Protein AF-Q0E6D3-F1 (afdb_monomer)

pLDDT: mean 74.84, std 26.87, range [23.45, 98.56]

InterPro domains:
  IPR023346 Lysozyme-like domain superfamily [SSF53955] (40-155)

Organism: Pseudomonas aeruginosa (NCBI:txid287)

Sequence (234 aa):
MPFAKLLARNALPVVALVAATGFGAADATAARLFPDLSEQMEERVVCSVSAAAKYEIPANILLAIREKEGGKPGQWVKNTNGTYDVGELQFNTAYLGDLAKYGITAQDVAAAGCYPYDLAAWRLRGHIRNDRGDLWTRAANYHSRTPSKNAIYRADLMVKADKWAKWLDARFVTVNYGPSSPAQPAGKGTTLAAADTSAAAPAEAQPMKQGRITRTSLRSSGYVPRQLIINNTP

Secondary structure (DSSP, 8-state):
--TTTTTS------------------------S-TTS-HHHHHHHHHHHHHHHHTT--HHHHHHHHHHH---TT-EEE-TTS-EEETTTTEEHHHHHHHGGGT--HHHHHSSSSHHHHHHHHHHHHHHHHS-S-HHHHHHTTT-SSHHHHHHHHHHHHHHHHHHHHHHHTTS-EEE--SS----------------------------------GGGG-TTS---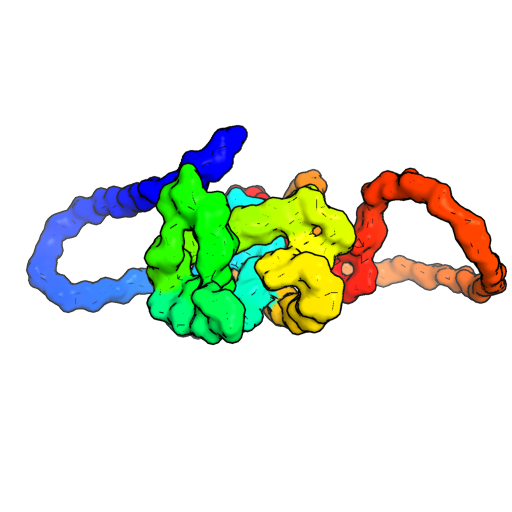EEE-BTTB-

Foldseek 3Di:
DPPLVVLPPPPPPPDDPDDDDDDDPDDPPPPQPDPPDDPVVSLLQVLLQVLCQVLVHFSLLLSLLLVVLQFAQQDWDADPVRWTQAHSNGDTQVVQVVCVVSVRHSNQRSHDHNSVSNVLSVQLSCQCPPPDDFSLLSSLCSPNVPVVSSVVSSVSSLVSSVVSVVVCVVPAFKAFRDDDDQGDTPDPDDDDDDDDDDDDDDDDDDDDDDDDDDPVSHPPPVDTGIHGQDPSRD

Mean predicted aligned error: 13.85 Å

Radius of gyration: 21.37 Å; Cα contacts (8 Å, |Δi|>4): 258; chains: 1; bounding box: 48×66×59 Å

Structure (mmCIF, N/CA/C/O backbone):
data_AF-Q0E6D3-F1
#
_entry.id   AF-Q0E6D3-F1
#
loop_
_atom_site.group_PDB
_atom_site.id
_atom_site.type_symbol
_atom_site.label_atom_id
_atom_site.label_alt_id
_atom_site.label_comp_id
_atom_site.label_asym_id
_atom_site.label_entity_id
_atom_site.label_seq_id
_atom_site.pdbx_PDB_ins_code
_atom_site.Cartn_x
_atom_site.Cartn_y
_atom_site.Cartn_z
_atom_site.occupancy
_atom_site.B_iso_or_equiv
_atom_site.auth_seq_id
_atom_site.auth_comp_id
_atom_site.auth_asym_id
_atom_site.auth_atom_id
_atom_site.pdbx_PDB_model_num
ATOM 1 N N . MET A 1 1 ? -17.626 -10.391 -11.823 1.00 38.94 1 MET A N 1
ATOM 2 C CA . MET A 1 1 ? -17.785 -11.054 -10.506 1.00 38.94 1 MET A CA 1
ATOM 3 C C . MET A 1 1 ? -18.148 -9.981 -9.483 1.00 38.94 1 MET A C 1
ATOM 5 O O . MET A 1 1 ? -17.487 -8.947 -9.516 1.00 38.94 1 MET A O 1
ATOM 9 N N . PRO A 1 2 ? -19.193 -10.125 -8.647 1.00 46.66 2 PRO A N 1
ATOM 10 C CA . PRO A 1 2 ? -19.560 -9.057 -7.722 1.00 46.66 2 PRO A CA 1
ATOM 11 C C . PRO A 1 2 ? -18.494 -8.927 -6.620 1.00 46.66 2 PRO A C 1
ATOM 13 O O . PRO A 1 2 ? -18.176 -9.892 -5.926 1.00 46.66 2 PRO A O 1
ATOM 16 N N . PHE A 1 3 ? -17.946 -7.713 -6.509 1.00 51.16 3 PHE A N 1
ATOM 17 C CA . PHE A 1 3 ? -16.775 -7.277 -5.730 1.00 51.16 3 PHE A CA 1
ATOM 18 C C . PHE A 1 3 ? -16.737 -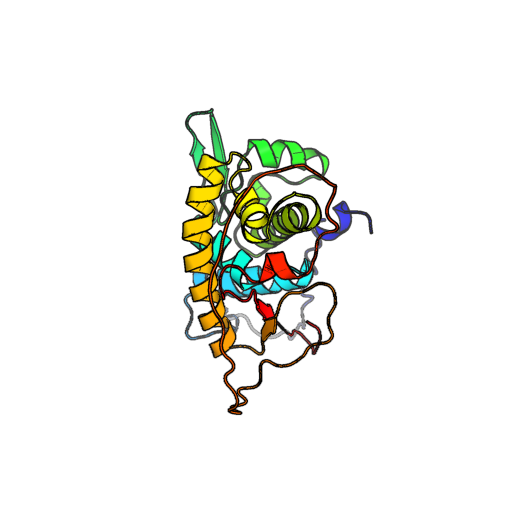7.720 -4.252 1.00 51.16 3 PHE A C 1
ATOM 20 O O . PHE A 1 3 ? -15.657 -7.847 -3.687 1.00 51.16 3 PHE A O 1
ATOM 27 N N . ALA A 1 4 ? -17.887 -7.974 -3.626 1.00 42.38 4 ALA A N 1
ATOM 28 C CA . ALA A 1 4 ? -17.974 -8.296 -2.201 1.00 42.38 4 ALA A CA 1
ATOM 29 C C . ALA A 1 4 ? -17.630 -9.760 -1.866 1.00 42.38 4 ALA A C 1
ATOM 31 O O . ALA A 1 4 ? -17.162 -10.035 -0.768 1.00 42.38 4 ALA A O 1
ATOM 32 N N . LYS A 1 5 ? -17.794 -10.713 -2.800 1.00 43.34 5 LYS A N 1
ATOM 33 C CA . LYS A 1 5 ? -17.518 -12.139 -2.518 1.00 43.34 5 LYS A CA 1
ATOM 34 C C . LYS A 1 5 ? -16.024 -12.490 -2.461 1.00 43.34 5 LYS A C 1
ATOM 36 O O . LYS A 1 5 ? -15.693 -13.539 -1.930 1.00 43.34 5 LYS A O 1
ATOM 41 N N . LEU A 1 6 ? -15.135 -11.634 -2.980 1.00 48.00 6 LEU A N 1
ATOM 42 C CA . LEU A 1 6 ? -13.681 -11.879 -2.984 1.00 48.00 6 LEU A CA 1
ATOM 43 C C . LEU A 1 6 ? -12.965 -11.393 -1.707 1.00 48.00 6 LEU A C 1
ATOM 45 O O . LEU A 1 6 ? -11.859 -11.852 -1.412 1.00 48.00 6 LEU A O 1
ATOM 49 N N . LEU A 1 7 ? -13.603 -10.463 -0.985 1.00 54.56 7 LEU A N 1
ATOM 50 C CA . LEU A 1 7 ? -13.219 -9.990 0.351 1.00 54.56 7 LEU A CA 1
ATOM 51 C C . LEU A 1 7 ? -14.087 -10.617 1.451 1.00 54.56 7 LEU A C 1
ATOM 53 O O . LEU A 1 7 ? -13.749 -10.503 2.627 1.00 54.56 7 LEU A O 1
ATOM 57 N N . ALA A 1 8 ? -15.201 -11.268 1.083 1.00 42.47 8 ALA A N 1
ATOM 58 C CA . ALA A 1 8 ? -16.015 -12.024 2.020 1.00 42.47 8 ALA A CA 1
ATOM 59 C C . ALA A 1 8 ? -15.119 -13.030 2.737 1.00 42.47 8 ALA A C 1
ATOM 61 O O . ALA A 1 8 ? -14.358 -13.752 2.092 1.00 42.47 8 ALA A O 1
ATOM 62 N N . ARG A 1 9 ? -15.230 -13.013 4.066 1.00 57.31 9 ARG A N 1
ATOM 63 C CA . ARG A 1 9 ? -14.544 -13.834 5.065 1.00 57.31 9 ARG A CA 1
ATOM 64 C C . ARG A 1 9 ? -14.708 -15.336 4.797 1.00 57.31 9 ARG A C 1
ATOM 66 O O . ARG A 1 9 ? -15.314 -16.052 5.581 1.00 57.31 9 ARG A O 1
ATOM 73 N N . ASN A 1 10 ? -14.159 -15.834 3.701 1.00 40.38 10 ASN A N 1
ATOM 74 C CA . ASN A 1 10 ? -13.899 -17.243 3.519 1.00 40.38 10 ASN A CA 1
ATOM 75 C C . ASN A 1 10 ? -12.494 -17.456 4.059 1.00 40.38 10 ASN A C 1
ATOM 77 O O . ASN A 1 10 ? -11.514 -17.486 3.317 1.00 40.38 10 ASN A O 1
ATOM 81 N N . ALA A 1 11 ? -12.417 -17.610 5.381 1.00 41.66 11 ALA A N 1
ATOM 82 C CA . ALA A 1 11 ? -11.494 -18.588 5.914 1.00 41.66 11 ALA A CA 1
ATOM 83 C C . ALA A 1 11 ? -11.835 -19.889 5.182 1.00 41.66 11 ALA A C 1
ATOM 85 O O . ALA A 1 11 ? -12.829 -20.543 5.491 1.00 41.66 11 ALA A O 1
ATOM 86 N N . LEU A 1 12 ? -11.081 -20.213 4.131 1.00 29.94 12 LEU A N 1
ATOM 87 C CA . LEU A 1 12 ? -10.973 -21.606 3.745 1.00 29.94 12 LEU A CA 1
ATOM 88 C C . LEU A 1 12 ? -10.516 -22.306 5.023 1.00 29.94 12 LEU A C 1
ATOM 90 O O . LEU A 1 12 ? -9.464 -21.936 5.556 1.00 29.94 12 LEU A O 1
ATOM 94 N N . PRO A 1 13 ? -11.302 -23.247 5.567 1.00 33.59 13 PRO A N 1
ATOM 95 C CA . PRO A 1 13 ? -10.757 -24.101 6.586 1.00 33.59 13 PRO A CA 1
ATOM 96 C C . PRO A 1 13 ? -9.623 -24.828 5.875 1.00 33.59 13 PRO A C 1
ATOM 98 O O . PRO A 1 13 ? -9.839 -25.524 4.881 1.00 33.59 13 PRO A O 1
ATOM 101 N N . VAL A 1 14 ? -8.398 -24.632 6.347 1.00 36.53 14 VAL A N 1
ATOM 102 C CA . VAL A 1 14 ? -7.368 -25.642 6.154 1.00 36.53 14 VAL A CA 1
ATOM 103 C C . VAL A 1 14 ? -7.904 -26.854 6.917 1.00 36.53 14 VAL A C 1
ATOM 105 O O . VAL A 1 14 ? -7.689 -26.993 8.118 1.00 36.53 14 VAL A O 1
ATOM 108 N N . VAL A 1 15 ? -8.748 -27.658 6.262 1.00 35.53 15 VAL A N 1
ATOM 109 C CA . VAL A 1 15 ? -9.252 -28.911 6.819 1.00 35.53 15 VAL A CA 1
ATOM 110 C C . VAL A 1 15 ? -8.063 -29.851 6.858 1.00 35.53 15 VAL A C 1
ATOM 112 O O . VAL A 1 15 ? -7.668 -30.434 5.854 1.00 35.53 15 VAL A O 1
ATOM 115 N N . ALA A 1 16 ? -7.455 -29.883 8.038 1.00 35.91 16 ALA A N 1
ATOM 116 C CA . ALA A 1 16 ? -7.163 -31.083 8.799 1.00 35.91 16 ALA A CA 1
ATOM 117 C C . ALA A 1 16 ? -6.991 -32.361 7.963 1.00 35.91 16 ALA A C 1
ATOM 119 O O . ALA A 1 16 ? -7.960 -33.060 7.665 1.00 35.91 16 ALA A O 1
ATOM 120 N N . LEU A 1 17 ? -5.735 -32.738 7.723 1.00 31.62 17 LEU A N 1
ATOM 121 C CA . LEU A 1 17 ? -5.398 -34.154 7.724 1.00 31.62 17 LEU A CA 1
ATOM 122 C C . LEU A 1 17 ? -5.205 -34.554 9.192 1.00 31.62 17 LEU A C 1
ATOM 124 O O . LEU A 1 17 ? -4.188 -34.247 9.809 1.00 31.62 17 LEU A O 1
ATOM 128 N N . VAL A 1 18 ? -6.232 -35.172 9.774 1.00 35.34 18 VAL A N 1
ATOM 129 C CA . VAL A 1 18 ? -6.144 -35.798 11.094 1.00 35.34 18 VAL A CA 1
ATOM 130 C C . VAL A 1 18 ? -5.304 -37.064 10.953 1.00 35.34 18 VAL A C 1
ATOM 132 O O . VAL A 1 18 ? -5.747 -38.037 10.349 1.00 35.34 18 VAL A O 1
ATOM 135 N N . ALA A 1 19 ? -4.123 -37.068 11.561 1.00 34.25 19 ALA A N 1
ATOM 136 C CA . ALA A 1 19 ? -3.532 -38.283 12.100 1.00 34.25 19 ALA A CA 1
ATOM 137 C C . ALA A 1 19 ? -3.548 -38.139 13.624 1.00 34.25 19 ALA A C 1
ATOM 139 O O . ALA A 1 19 ? -2.810 -37.349 14.208 1.00 34.25 19 ALA A O 1
ATOM 140 N N . ALA A 1 20 ? -4.477 -38.851 14.253 1.00 42.97 20 ALA A N 1
ATOM 141 C CA . ALA A 1 20 ? -4.565 -38.959 15.695 1.00 42.97 20 ALA A CA 1
ATOM 142 C C . ALA A 1 20 ? -3.408 -39.822 16.211 1.00 42.97 20 ALA A C 1
ATOM 144 O O . ALA A 1 20 ? -3.352 -40.991 15.858 1.00 42.97 20 ALA A O 1
ATOM 145 N N . THR A 1 21 ? -2.553 -39.259 17.069 1.00 38.97 21 THR A N 1
ATOM 146 C CA . THR A 1 21 ? -1.980 -39.914 18.261 1.00 38.97 21 THR A CA 1
ATOM 147 C C . THR A 1 21 ? -1.208 -38.889 19.094 1.00 38.97 21 THR A C 1
ATOM 149 O O . THR A 1 21 ? -0.287 -38.262 18.584 1.00 38.97 21 THR A O 1
ATOM 152 N N . GLY A 1 22 ? -1.520 -38.808 20.391 1.00 36.41 22 GLY A N 1
ATOM 153 C CA . GLY A 1 22 ? -0.551 -38.418 21.421 1.00 36.41 22 GLY A CA 1
ATOM 154 C C . GLY A 1 22 ? -0.669 -36.997 21.969 1.00 36.41 22 GLY A C 1
ATOM 155 O O . GLY A 1 22 ? -0.337 -36.023 21.305 1.00 36.41 22 GLY A O 1
ATOM 156 N N . PHE A 1 23 ? -1.070 -36.900 23.238 1.00 45.47 23 PHE A N 1
ATOM 157 C CA . PHE A 1 23 ? -0.816 -35.741 24.090 1.00 45.47 23 PHE A CA 1
ATOM 158 C C . PHE A 1 23 ? 0.689 -35.444 24.127 1.00 45.47 23 PHE A C 1
ATOM 160 O O . PHE A 1 23 ? 1.478 -36.244 24.624 1.00 45.47 23 PHE A O 1
ATOM 167 N N . GLY A 1 24 ? 1.065 -34.272 23.640 1.00 34.97 24 GLY A N 1
ATOM 168 C CA . GLY A 1 24 ? 2.383 -33.687 23.808 1.00 34.97 24 GLY A CA 1
ATOM 169 C C . GLY A 1 24 ? 2.308 -32.253 23.321 1.00 34.97 24 GLY A C 1
ATOM 170 O O . GLY A 1 24 ? 1.886 -32.015 22.193 1.00 34.97 24 GLY A O 1
ATOM 171 N N . ALA A 1 25 ? 2.658 -31.296 24.178 1.00 44.22 25 ALA A N 1
ATOM 172 C CA . ALA A 1 25 ? 2.871 -29.914 23.777 1.00 44.22 25 ALA A CA 1
ATOM 173 C C . ALA A 1 25 ? 4.085 -29.873 22.834 1.00 44.22 25 ALA A C 1
ATOM 175 O O . ALA A 1 25 ? 5.211 -29.635 23.258 1.00 44.22 25 ALA A O 1
ATOM 176 N N . ALA A 1 26 ? 3.862 -30.209 21.566 1.00 40.91 26 ALA A N 1
ATOM 177 C CA . ALA A 1 26 ? 4.820 -30.001 20.504 1.00 40.91 26 ALA A CA 1
ATOM 178 C C . ALA A 1 26 ? 4.652 -28.555 20.049 1.00 40.91 26 ALA A C 1
ATOM 180 O O . ALA A 1 26 ? 3.617 -28.175 19.502 1.00 40.91 26 ALA A O 1
ATOM 181 N N . ASP A 1 27 ? 5.672 -27.765 20.357 1.00 44.53 27 ASP A N 1
ATOM 182 C CA . ASP A 1 27 ? 5.950 -26.464 19.775 1.00 44.53 27 ASP A CA 1
ATOM 183 C C . ASP A 1 27 ? 5.642 -26.513 18.272 1.00 44.53 27 ASP A C 1
ATOM 185 O O . ASP A 1 27 ? 6.322 -27.196 17.498 1.00 44.53 27 ASP A O 1
ATOM 189 N N . ALA A 1 28 ? 4.540 -25.875 17.874 1.00 43.56 28 ALA A N 1
ATOM 190 C CA . ALA A 1 28 ? 4.111 -25.800 16.490 1.00 43.56 28 ALA A CA 1
ATOM 191 C C . ALA A 1 28 ? 5.038 -24.825 15.764 1.00 43.56 28 ALA A C 1
ATOM 193 O O . ALA A 1 28 ? 4.664 -23.706 15.416 1.00 43.56 28 ALA A O 1
ATOM 194 N N . THR A 1 29 ? 6.266 -25.266 15.511 1.00 49.22 29 THR A N 1
ATOM 195 C CA . THR A 1 29 ? 7.089 -24.710 14.447 1.00 49.22 29 THR A CA 1
ATOM 196 C C . THR A 1 29 ? 6.412 -25.094 13.138 1.00 49.22 29 THR A C 1
ATOM 198 O O . THR A 1 29 ? 6.745 -26.084 12.491 1.00 49.22 29 THR A O 1
ATOM 201 N N . ALA A 1 30 ? 5.386 -24.324 12.761 1.00 56.88 30 ALA A N 1
ATOM 202 C CA . ALA A 1 30 ? 4.925 -24.290 11.386 1.00 56.88 30 ALA A CA 1
ATOM 203 C C . ALA A 1 30 ? 6.181 -24.124 10.526 1.00 56.88 30 ALA A C 1
ATOM 205 O O . ALA A 1 30 ? 6.957 -23.193 10.751 1.00 56.88 30 ALA A O 1
ATOM 206 N N . ALA A 1 31 ? 6.436 -25.081 9.632 1.00 59.53 31 ALA A N 1
ATOM 207 C CA . ALA A 1 31 ? 7.599 -25.036 8.764 1.00 59.53 31 ALA A CA 1
ATOM 208 C C . ALA A 1 31 ? 7.587 -23.688 8.028 1.00 59.53 31 ALA A C 1
ATOM 210 O O . ALA A 1 31 ? 6.721 -23.447 7.186 1.00 59.53 31 ALA A O 1
ATOM 211 N N . ARG A 1 32 ? 8.502 -22.793 8.416 1.00 69.62 32 ARG A N 1
ATOM 212 C CA . ARG A 1 32 ? 8.623 -21.461 7.824 1.00 69.62 32 ARG A CA 1
ATOM 213 C C . ARG A 1 32 ? 9.027 -21.620 6.370 1.00 69.62 32 ARG A C 1
ATOM 215 O O . ARG A 1 32 ? 9.948 -22.375 6.058 1.00 69.62 32 ARG A O 1
ATOM 222 N N . LEU A 1 33 ? 8.351 -20.898 5.485 1.00 73.06 33 LEU A N 1
ATOM 223 C CA . LEU A 1 33 ? 8.618 -20.933 4.051 1.00 73.06 33 LEU A CA 1
ATOM 224 C C . LEU A 1 33 ? 10.003 -20.350 3.736 1.00 73.06 33 LEU A C 1
ATOM 226 O O . LEU A 1 33 ? 10.646 -20.759 2.771 1.00 73.06 33 LEU A O 1
ATOM 230 N N . PHE A 1 34 ? 10.469 -19.424 4.580 1.00 76.44 34 PHE A N 1
ATOM 231 C CA . PHE A 1 34 ? 11.774 -18.781 4.472 1.00 76.44 34 PHE A CA 1
ATOM 232 C C . PHE A 1 34 ? 12.473 -18.774 5.841 1.00 76.44 34 PHE A C 1
ATOM 234 O O . PHE A 1 34 ? 12.302 -17.830 6.615 1.00 76.44 34 PHE A O 1
ATOM 241 N N . PRO A 1 35 ? 13.252 -19.819 6.181 1.00 75.19 35 PRO A N 1
ATOM 242 C CA . PRO A 1 35 ? 13.863 -19.955 7.506 1.00 75.19 35 PRO A CA 1
ATOM 243 C C . PRO A 1 35 ? 14.913 -18.872 7.818 1.00 75.19 35 PRO A C 1
ATOM 245 O O . PRO A 1 35 ? 15.286 -18.702 8.976 1.00 75.19 35 PRO A O 1
ATOM 248 N N . ASP A 1 36 ? 15.380 -18.131 6.810 1.00 81.88 36 ASP A N 1
ATOM 249 C CA . ASP A 1 36 ? 16.292 -16.991 6.937 1.00 81.88 36 ASP A CA 1
ATOM 250 C C . ASP A 1 36 ? 15.585 -15.661 7.265 1.00 81.88 36 ASP A C 1
ATOM 252 O O . ASP A 1 36 ? 16.255 -14.672 7.572 1.00 81.88 36 ASP A O 1
ATOM 256 N N . LEU A 1 37 ? 14.249 -15.609 7.206 1.00 84.62 37 LEU A N 1
ATOM 257 C CA . LEU A 1 37 ? 13.472 -14.398 7.474 1.00 84.62 37 LEU A CA 1
ATOM 258 C C . LEU A 1 37 ? 12.936 -14.363 8.910 1.00 84.62 37 LEU A C 1
ATOM 260 O O . LEU A 1 37 ? 12.576 -15.377 9.507 1.00 84.62 37 LEU A O 1
ATOM 264 N N . SER A 1 38 ? 12.838 -13.151 9.466 1.00 88.19 38 SER A N 1
ATOM 265 C CA . SER A 1 38 ? 12.048 -12.943 10.681 1.00 88.19 38 SER A CA 1
ATOM 266 C C . SER A 1 38 ? 10.565 -13.178 10.388 1.00 88.19 38 SER A C 1
ATOM 268 O O . SER A 1 38 ? 10.109 -12.936 9.274 1.00 88.19 38 SER A O 1
ATOM 270 N N . GLU A 1 39 ? 9.793 -13.578 11.398 1.00 85.25 39 GLU A N 1
ATOM 271 C CA . GLU A 1 39 ? 8.357 -13.875 11.259 1.00 85.25 39 GLU A CA 1
ATOM 272 C C . GLU A 1 39 ? 7.573 -12.711 10.631 1.00 85.25 39 GLU A C 1
ATOM 274 O O . GLU A 1 39 ? 6.812 -12.891 9.685 1.00 85.25 39 GLU A O 1
ATOM 279 N N . GLN A 1 40 ? 7.854 -11.480 11.066 1.00 85.88 40 GLN A N 1
ATOM 280 C CA . GLN A 1 40 ? 7.232 -10.287 10.490 1.00 85.88 40 GLN A CA 1
ATOM 281 C C . GLN A 1 40 ? 7.618 -10.061 9.016 1.00 85.88 40 GLN A C 1
ATOM 283 O O . GLN A 1 40 ? 6.830 -9.532 8.229 1.00 85.88 40 GLN A O 1
ATOM 288 N N . MET A 1 41 ? 8.848 -10.409 8.633 1.00 90.31 41 MET A N 1
ATOM 289 C CA . MET A 1 41 ? 9.294 -10.305 7.244 1.00 90.31 41 MET A CA 1
ATOM 290 C C . MET A 1 41 ? 8.692 -11.408 6.378 1.00 90.31 41 MET A C 1
ATOM 292 O O . MET A 1 41 ? 8.338 -11.137 5.232 1.00 90.31 41 MET A O 1
ATOM 296 N N . GLU A 1 42 ? 8.537 -12.612 6.922 1.00 91.44 42 GLU A N 1
ATOM 297 C CA . GLU A 1 42 ? 7.853 -13.719 6.263 1.00 91.44 42 GLU A CA 1
ATOM 298 C C . GLU A 1 42 ? 6.382 -13.377 5.998 1.00 91.44 42 GLU A C 1
ATOM 300 O O . GLU A 1 42 ? 5.963 -13.433 4.842 1.00 91.44 42 GLU A O 1
ATOM 305 N N . GLU A 1 43 ? 5.632 -12.909 7.004 1.00 91.12 43 GLU A N 1
ATOM 306 C CA . GLU A 1 43 ? 4.234 -12.477 6.832 1.00 91.12 43 GLU A CA 1
ATOM 307 C C . GLU A 1 43 ? 4.123 -11.377 5.768 1.00 91.12 43 GLU A C 1
ATOM 309 O O . GLU A 1 43 ? 3.332 -11.489 4.827 1.00 91.12 43 GLU A O 1
ATOM 314 N N . ARG A 1 44 ? 4.988 -10.352 5.841 1.00 94.56 44 ARG A N 1
ATOM 315 C CA . ARG A 1 44 ? 5.055 -9.285 4.832 1.00 94.56 44 ARG A CA 1
ATOM 316 C C . ARG A 1 44 ? 5.215 -9.850 3.428 1.00 94.56 44 ARG A C 1
ATOM 318 O O . ARG A 1 44 ? 4.512 -9.401 2.521 1.00 94.56 44 ARG A O 1
ATOM 325 N N . VAL A 1 45 ? 6.163 -10.763 3.232 1.00 94.62 45 VAL A N 1
ATOM 326 C CA . VAL A 1 45 ? 6.455 -11.335 1.915 1.00 94.62 45 VAL A CA 1
ATOM 327 C C . VAL A 1 45 ? 5.288 -12.190 1.447 1.00 94.62 45 VAL A C 1
ATOM 329 O O . VAL A 1 45 ? 4.739 -11.912 0.383 1.00 94.62 45 VAL A O 1
ATOM 332 N N . VAL A 1 46 ? 4.869 -13.171 2.244 1.00 93.75 46 VAL A N 1
ATOM 333 C CA . VAL A 1 46 ? 3.822 -14.133 1.880 1.00 93.75 46 VAL A CA 1
ATOM 334 C C . VAL A 1 46 ? 2.505 -13.421 1.586 1.00 93.75 46 VAL A C 1
ATOM 336 O O . VAL A 1 46 ? 1.917 -13.637 0.522 1.00 93.75 46 VAL A O 1
ATOM 339 N N . CYS A 1 47 ? 2.064 -12.525 2.470 1.00 96.12 47 CYS A N 1
ATOM 340 C CA . CYS A 1 47 ? 0.796 -11.828 2.299 1.00 96.12 47 CYS A CA 1
ATOM 341 C C . CYS A 1 47 ? 0.843 -10.813 1.151 1.00 96.12 47 CYS A C 1
ATOM 343 O O . CYS A 1 47 ? -0.107 -10.743 0.371 1.00 96.12 47 CYS A O 1
ATOM 345 N N . SER A 1 48 ? 1.947 -10.073 0.975 1.00 96.69 48 SER A N 1
ATOM 346 C CA . SER A 1 48 ? 2.063 -9.135 -0.154 1.00 96.69 48 SER A CA 1
ATOM 347 C C . SER A 1 48 ? 2.118 -9.863 -1.493 1.00 96.69 48 SER A C 1
ATOM 349 O O . SER A 1 48 ? 1.454 -9.454 -2.438 1.00 96.69 48 SER A O 1
ATOM 351 N N . VAL A 1 49 ? 2.891 -10.943 -1.597 1.00 94.44 49 VAL A N 1
ATOM 352 C CA . VAL A 1 49 ? 3.018 -11.718 -2.839 1.00 94.44 49 VAL A CA 1
ATOM 353 C C . VAL A 1 49 ? 1.688 -12.364 -3.215 1.00 94.44 49 VAL A C 1
ATOM 355 O O . VAL A 1 49 ? 1.239 -12.219 -4.353 1.00 94.44 49 VAL A O 1
ATOM 358 N N . SER A 1 50 ? 1.030 -13.012 -2.253 1.00 92.94 50 SER A N 1
ATOM 359 C CA . SER A 1 50 ? -0.251 -13.688 -2.483 1.00 92.94 50 SER A CA 1
ATOM 360 C C . SER A 1 50 ? -1.340 -12.698 -2.896 1.00 92.94 50 SER A C 1
ATOM 362 O O . SER A 1 50 ? -2.041 -12.922 -3.884 1.00 92.94 50 SER A O 1
ATOM 364 N N . ALA A 1 51 ? -1.442 -11.561 -2.200 1.00 94.75 51 ALA A N 1
ATOM 365 C CA . ALA A 1 51 ? -2.396 -10.513 -2.542 1.00 94.75 51 ALA A CA 1
ATOM 366 C C . ALA A 1 51 ? -2.067 -9.870 -3.901 1.00 94.75 51 ALA A C 1
ATOM 368 O O . ALA A 1 51 ? -2.961 -9.621 -4.711 1.00 94.75 51 ALA A O 1
ATOM 369 N N . ALA A 1 52 ? -0.787 -9.639 -4.201 1.00 94.69 52 ALA A N 1
ATOM 370 C CA . ALA A 1 52 ? -0.380 -9.061 -5.475 1.00 94.69 52 ALA A CA 1
ATOM 371 C C . ALA A 1 52 ? -0.753 -9.946 -6.670 1.00 94.69 52 ALA A C 1
ATOM 373 O O . ALA A 1 52 ? -1.253 -9.426 -7.668 1.00 94.69 52 ALA A O 1
ATOM 374 N N . ALA A 1 53 ? -0.588 -11.265 -6.541 1.00 90.25 53 ALA A N 1
ATOM 375 C CA . ALA A 1 53 ? -1.043 -12.229 -7.537 1.00 90.25 53 ALA A CA 1
ATOM 376 C C . ALA A 1 53 ? -2.578 -12.249 -7.641 1.00 90.25 53 ALA A C 1
ATOM 378 O O . ALA A 1 53 ? -3.125 -12.047 -8.724 1.00 90.25 53 ALA A O 1
ATOM 379 N N . LYS A 1 54 ? -3.288 -12.382 -6.508 1.00 89.69 54 LYS A N 1
ATOM 380 C CA . LYS A 1 54 ? -4.765 -12.406 -6.446 1.00 89.69 54 LYS A CA 1
ATOM 381 C C . LYS A 1 54 ? -5.408 -11.192 -7.120 1.00 89.69 54 LYS A C 1
ATOM 383 O O . LYS A 1 54 ? -6.442 -11.320 -7.774 1.00 89.69 54 LYS A O 1
ATOM 388 N N . TYR A 1 55 ? -4.811 -10.015 -6.951 1.00 90.56 55 TYR A N 1
ATOM 389 C CA . TYR A 1 55 ? -5.326 -8.760 -7.493 1.00 90.56 55 TYR A CA 1
ATOM 390 C C . TYR A 1 55 ? -4.567 -8.268 -8.727 1.00 90.56 55 TYR A C 1
ATOM 392 O O . TYR A 1 55 ? -4.837 -7.147 -9.155 1.00 90.56 55 TYR A O 1
ATOM 400 N N . GLU A 1 56 ? -3.680 -9.072 -9.319 1.00 90.88 56 GLU A N 1
ATOM 401 C CA . GLU A 1 56 ? -2.867 -8.773 -10.511 1.00 90.88 56 GLU A CA 1
ATOM 402 C C . GLU A 1 56 ? -2.272 -7.345 -10.485 1.00 90.88 56 GLU A C 1
ATOM 404 O O . GLU A 1 56 ? -2.562 -6.476 -11.327 1.00 90.88 56 GLU A O 1
ATOM 409 N N . ILE A 1 57 ? -1.471 -7.079 -9.456 1.00 93.81 57 ILE A N 1
ATOM 410 C CA . ILE A 1 57 ? -0.701 -5.842 -9.265 1.00 93.81 57 ILE A CA 1
ATOM 411 C C . ILE A 1 57 ? 0.792 -6.166 -9.099 1.00 93.81 57 ILE A C 1
ATOM 413 O O . ILE A 1 57 ?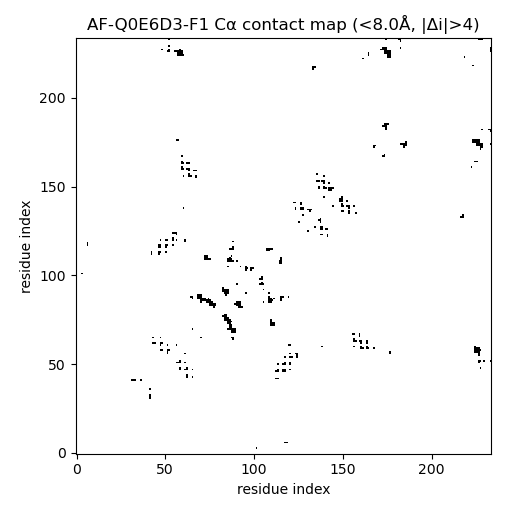 1.138 -7.302 -8.779 1.00 93.81 57 ILE A O 1
ATOM 417 N N . PRO A 1 58 ? 1.701 -5.188 -9.267 1.00 96.00 58 PRO A N 1
ATOM 418 C CA . PRO A 1 58 ? 3.125 -5.427 -9.048 1.00 96.00 58 PRO A CA 1
ATOM 419 C C . PRO A 1 58 ? 3.426 -5.780 -7.585 1.00 96.00 58 PRO A C 1
ATOM 421 O O . PRO A 1 58 ? 3.176 -4.976 -6.680 1.00 96.00 58 PRO A O 1
ATOM 424 N N . ALA A 1 59 ? 4.014 -6.955 -7.349 1.00 95.62 59 ALA A N 1
ATOM 425 C CA . ALA A 1 59 ? 4.325 -7.450 -6.007 1.00 95.62 59 ALA A CA 1
ATOM 426 C C . ALA A 1 59 ? 5.308 -6.531 -5.273 1.00 95.62 59 ALA A C 1
ATOM 428 O O . ALA A 1 59 ? 5.128 -6.221 -4.095 1.00 95.62 59 ALA A O 1
ATOM 429 N N . ASN A 1 60 ? 6.308 -6.015 -5.989 1.00 97.31 60 ASN A N 1
ATOM 430 C CA . ASN A 1 60 ? 7.283 -5.094 -5.416 1.00 97.31 60 ASN A CA 1
ATOM 431 C C . ASN A 1 60 ? 6.682 -3.741 -5.001 1.00 97.31 60 ASN A C 1
ATOM 433 O O . ASN A 1 60 ? 7.198 -3.128 -4.070 1.00 97.31 60 ASN A O 1
ATOM 437 N N . ILE A 1 61 ? 5.594 -3.282 -5.635 1.00 98.12 61 ILE A N 1
ATOM 438 C CA . ILE A 1 61 ? 4.904 -2.055 -5.209 1.00 98.12 61 ILE A CA 1
ATOM 439 C C . ILE A 1 61 ? 4.125 -2.301 -3.916 1.00 98.12 61 ILE A C 1
ATOM 441 O O . ILE A 1 61 ? 4.209 -1.475 -3.011 1.00 98.12 61 ILE A O 1
ATOM 445 N N . LEU A 1 62 ? 3.412 -3.425 -3.781 1.00 98.38 62 LEU A N 1
ATOM 446 C CA . LEU A 1 62 ? 2.688 -3.716 -2.537 1.00 98.38 62 LEU A CA 1
ATOM 447 C C . LEU A 1 62 ? 3.647 -3.928 -1.354 1.00 98.38 62 LEU A C 1
ATOM 449 O O . LEU A 1 62 ? 3.411 -3.393 -0.272 1.00 98.38 62 LEU A O 1
ATOM 453 N N . LEU A 1 63 ? 4.772 -4.614 -1.579 1.00 98.31 63 LEU A N 1
ATOM 454 C CA . LEU A 1 63 ? 5.850 -4.739 -0.591 1.00 98.31 63 LEU A CA 1
ATOM 455 C C . LEU A 1 63 ? 6.422 -3.372 -0.184 1.00 98.31 63 LEU A C 1
ATOM 457 O O . LEU A 1 63 ? 6.658 -3.119 0.999 1.00 98.31 63 LEU A O 1
ATOM 461 N N . ALA A 1 64 ? 6.608 -2.472 -1.153 1.00 98.38 64 ALA A N 1
ATOM 462 C CA . ALA A 1 64 ? 7.077 -1.116 -0.900 1.00 98.38 64 ALA A CA 1
ATOM 463 C C . ALA A 1 64 ? 6.064 -0.279 -0.106 1.00 98.38 64 ALA A C 1
ATOM 465 O O . ALA A 1 64 ? 6.478 0.439 0.803 1.00 98.38 64 ALA A O 1
ATOM 466 N N . ILE A 1 65 ? 4.761 -0.409 -0.394 1.00 98.56 65 ILE A N 1
ATOM 467 C CA . ILE A 1 65 ? 3.690 0.207 0.403 1.00 98.56 65 ILE A CA 1
ATOM 468 C C . ILE A 1 65 ? 3.758 -0.318 1.834 1.00 98.56 65 ILE A C 1
ATOM 470 O O . ILE A 1 65 ? 3.883 0.480 2.755 1.00 98.56 65 ILE A O 1
ATOM 474 N N . ARG A 1 66 ? 3.767 -1.642 2.042 1.00 98.06 66 ARG A N 1
ATOM 475 C CA . ARG A 1 66 ? 3.840 -2.223 3.392 1.00 98.06 66 ARG A CA 1
ATOM 476 C C . ARG A 1 66 ? 5.042 -1.703 4.178 1.00 98.06 66 ARG A C 1
ATOM 478 O O . ARG A 1 66 ? 4.917 -1.403 5.366 1.00 98.06 66 ARG A O 1
ATOM 485 N N . GLU A 1 67 ? 6.203 -1.616 3.535 1.00 97.81 67 GLU A N 1
ATOM 486 C CA . GLU A 1 67 ? 7.399 -1.065 4.164 1.00 97.81 67 GLU A CA 1
ATOM 487 C C . GLU A 1 67 ? 7.265 0.427 4.478 1.00 97.81 67 GLU A C 1
ATOM 489 O O . GLU A 1 67 ? 7.729 0.857 5.532 1.00 97.81 67 GLU A O 1
ATOM 494 N N . LYS A 1 68 ? 6.669 1.215 3.577 1.00 97.88 68 LYS A N 1
ATOM 495 C CA . LYS A 1 68 ? 6.457 2.648 3.788 1.00 97.88 68 LYS A CA 1
ATOM 496 C C . LYS A 1 68 ? 5.480 2.909 4.928 1.00 97.88 68 LYS A C 1
ATOM 498 O O . LYS A 1 68 ? 5.795 3.714 5.797 1.00 97.88 68 LYS A O 1
ATOM 503 N N . GLU A 1 69 ? 4.347 2.217 4.948 1.00 97.62 69 GLU A N 1
ATOM 504 C CA . GLU A 1 69 ? 3.357 2.374 6.014 1.00 97.62 69 GLU A CA 1
ATOM 505 C C . GLU A 1 69 ? 3.928 1.950 7.370 1.00 97.62 69 GLU A C 1
ATOM 507 O O . GLU A 1 69 ? 3.653 2.587 8.381 1.00 97.62 69 GLU A O 1
ATOM 512 N N . GLY A 1 70 ? 4.763 0.903 7.405 1.00 95.56 70 GLY A N 1
ATOM 513 C CA . GLY A 1 70 ? 5.579 0.582 8.581 1.00 95.56 70 GLY A CA 1
ATOM 514 C C . GLY A 1 70 ? 4.787 0.248 9.852 1.00 95.56 70 GLY A C 1
ATOM 515 O O . GLY A 1 70 ? 5.386 0.130 10.920 1.00 95.56 70 GLY A O 1
ATOM 516 N N . GLY A 1 71 ? 3.468 0.063 9.744 1.00 96.44 71 GLY A N 1
ATOM 517 C CA . GLY A 1 71 ? 2.593 -0.217 10.874 1.00 96.44 71 GLY A CA 1
ATOM 518 C C . GLY A 1 71 ? 2.809 -1.611 11.463 1.00 96.44 71 GLY A C 1
ATOM 519 O O . GLY A 1 71 ? 3.577 -2.420 10.929 1.00 96.44 71 GLY A O 1
ATOM 520 N N . LYS A 1 72 ? 2.088 -1.916 12.541 1.00 95.50 72 LYS A N 1
ATOM 521 C CA . LYS A 1 72 ? 2.077 -3.219 13.224 1.00 95.50 72 LYS A CA 1
ATOM 522 C C . LYS A 1 72 ? 0.643 -3.730 13.406 1.00 95.50 72 LYS A C 1
ATOM 524 O O . LYS A 1 72 ? -0.281 -2.911 13.459 1.00 95.50 72 LYS A O 1
ATOM 529 N N . PRO A 1 73 ? 0.438 -5.049 13.562 1.00 95.38 73 PRO A N 1
ATOM 530 C CA . PRO A 1 73 ? -0.851 -5.572 13.990 1.00 95.38 73 PRO A CA 1
ATOM 531 C C . PRO A 1 73 ? -1.277 -4.925 15.313 1.00 95.38 73 PRO A C 1
ATOM 533 O O . PRO A 1 73 ? -0.458 -4.679 16.198 1.00 95.38 73 PRO A O 1
ATOM 536 N N . GLY A 1 74 ? -2.555 -4.584 15.421 1.00 96.38 74 GLY A N 1
ATOM 537 C CA . GLY A 1 74 ? -3.155 -3.907 16.565 1.00 96.38 74 GLY A CA 1
ATOM 538 C C . GLY A 1 74 ? -2.797 -2.425 16.695 1.00 96.38 74 GLY A C 1
ATOM 539 O O . GLY A 1 74 ? -3.278 -1.780 17.622 1.00 96.38 74 GLY A O 1
ATOM 540 N N . GLN A 1 75 ? -1.980 -1.855 15.803 1.00 97.69 75 GLN A N 1
ATOM 541 C CA . GLN A 1 75 ? -1.575 -0.453 15.900 1.00 97.69 75 GLN A CA 1
ATOM 542 C C . GLN A 1 75 ? -2.687 0.494 15.447 1.00 97.69 75 GLN A C 1
ATOM 544 O O . GLN A 1 75 ? -3.285 0.309 14.389 1.00 97.69 75 GLN A O 1
ATOM 549 N N . TRP A 1 76 ? -2.903 1.549 16.230 1.00 98.31 76 TRP A N 1
ATOM 550 C CA . TRP A 1 76 ? -3.780 2.668 15.897 1.00 98.31 76 TRP A CA 1
ATOM 551 C C . TRP A 1 76 ? -3.009 3.966 16.113 1.00 98.31 76 TRP A C 1
ATOM 553 O O . TRP A 1 76 ? -2.582 4.259 17.231 1.00 98.31 76 TRP A O 1
ATOM 563 N N . VAL A 1 77 ? -2.820 4.745 15.053 1.00 97.94 77 VAL A N 1
ATOM 564 C CA . VAL A 1 77 ? -2.131 6.040 15.108 1.00 97.94 77 VAL A CA 1
ATOM 565 C C . VAL A 1 77 ? -3.164 7.144 14.952 1.00 97.94 77 VAL A C 1
ATOM 567 O O . VAL A 1 77 ? -3.877 7.189 13.956 1.00 97.94 77 VAL A O 1
ATOM 570 N N . LYS A 1 78 ? -3.281 8.023 15.950 1.00 97.69 78 LYS A N 1
ATOM 571 C CA . LYS A 1 78 ? -4.258 9.118 15.930 1.00 97.69 78 LYS A CA 1
ATOM 572 C C . LYS A 1 78 ? -3.761 10.274 15.060 1.00 97.69 78 LYS A C 1
ATOM 574 O O . LYS A 1 78 ? -2.666 10.784 15.282 1.00 97.69 78 LYS A O 1
ATOM 579 N N . ASN A 1 79 ? -4.611 10.742 14.151 1.00 96.00 79 ASN A N 1
ATOM 580 C CA . ASN A 1 79 ? -4.367 11.911 13.313 1.00 96.00 79 ASN A CA 1
ATOM 581 C C . ASN A 1 79 ? -4.959 13.188 13.922 1.00 96.00 79 ASN A C 1
ATOM 583 O O . ASN A 1 79 ? -5.936 13.160 14.673 1.00 96.00 79 ASN A O 1
ATOM 587 N N . THR A 1 80 ? -4.412 14.345 13.541 1.00 95.81 80 THR A N 1
ATOM 588 C CA . THR A 1 80 ? -4.863 15.665 14.023 1.00 95.81 80 THR A CA 1
ATOM 589 C C . THR A 1 80 ? -6.323 15.965 13.671 1.00 95.81 80 THR A C 1
ATOM 591 O O . THR A 1 80 ? -7.001 16.673 14.405 1.00 95.81 80 THR A O 1
ATOM 594 N N . ASN A 1 81 ? -6.832 15.397 12.575 1.00 93.06 81 ASN A N 1
ATOM 595 C CA . ASN A 1 81 ? -8.223 15.552 12.139 1.00 93.06 81 ASN A CA 1
ATOM 596 C C . ASN A 1 81 ? -9.211 14.600 12.851 1.00 93.06 81 ASN A C 1
ATOM 598 O O . ASN A 1 81 ? -10.358 14.498 12.428 1.00 93.06 81 ASN A O 1
ATOM 602 N N . GLY A 1 82 ? -8.770 13.864 13.878 1.00 94.81 82 GLY A N 1
ATOM 603 C CA . GLY A 1 82 ? -9.603 12.938 14.652 1.00 94.81 82 GLY A CA 1
ATOM 604 C C . GLY A 1 82 ? -9.767 11.540 14.048 1.00 94.81 82 GLY A C 1
ATOM 605 O O . GLY A 1 82 ? -10.355 10.675 14.694 1.00 94.81 82 GLY A O 1
ATOM 606 N N . THR A 1 83 ? -9.233 11.289 12.848 1.00 97.25 83 THR A N 1
ATOM 607 C CA . THR A 1 83 ? -9.177 9.935 12.265 1.00 97.25 83 THR A CA 1
ATOM 608 C C . THR A 1 83 ? -8.025 9.119 12.855 1.00 97.25 83 THR A C 1
ATOM 610 O O . THR A 1 83 ? -7.167 9.657 13.557 1.00 97.25 83 THR A O 1
ATOM 613 N N . TYR A 1 84 ? -7.993 7.821 12.558 1.00 98.25 84 TYR A N 1
ATOM 614 C CA . TYR A 1 84 ? -6.897 6.933 12.941 1.00 98.25 84 TYR A CA 1
ATOM 615 C C . TYR A 1 84 ? -6.368 6.188 11.723 1.00 98.25 84 TYR A C 1
ATOM 617 O O . TYR A 1 84 ? -7.159 5.816 10.859 1.00 98.25 84 TYR A O 1
ATOM 625 N N . ASP A 1 85 ? -5.066 5.928 11.691 1.00 98.12 85 ASP A N 1
ATOM 626 C CA . ASP A 1 85 ? -4.443 5.000 10.752 1.00 98.12 85 ASP A CA 1
ATOM 627 C C . ASP A 1 85 ? -4.206 3.653 11.445 1.00 98.12 85 ASP A C 1
ATOM 629 O O . ASP A 1 85 ? -3.607 3.577 12.524 1.00 98.12 85 ASP A O 1
ATOM 633 N N . VAL A 1 86 ? -4.751 2.590 10.851 1.00 98.50 86 VAL A N 1
ATOM 634 C CA . VAL A 1 86 ? -4.972 1.307 11.524 1.00 98.50 86 VAL A CA 1
ATOM 635 C C . VAL A 1 86 ? -4.168 0.182 10.878 1.00 98.50 86 VAL A C 1
ATOM 637 O O . VAL A 1 86 ? -4.180 0.002 9.657 1.00 98.50 86 VAL A O 1
ATOM 640 N N . GLY A 1 87 ? -3.511 -0.606 11.727 1.00 97.62 87 GLY A N 1
ATOM 641 C CA . GLY A 1 87 ? -2.844 -1.852 11.374 1.00 97.62 87 GLY A CA 1
ATOM 642 C C . GLY A 1 87 ? -1.568 -1.679 10.558 1.00 97.62 87 GLY A C 1
ATOM 643 O O . GLY A 1 87 ? -1.006 -0.591 10.418 1.00 97.62 87 GLY A O 1
ATOM 644 N N . GLU A 1 88 ? -1.105 -2.788 9.992 1.00 96.88 88 GLU A N 1
ATOM 645 C CA . GLU A 1 88 ? 0.171 -2.873 9.279 1.00 96.88 88 GLU A CA 1
ATOM 646 C C . GLU A 1 88 ? 0.267 -1.986 8.031 1.00 96.88 88 GLU A C 1
ATOM 648 O O . GLU A 1 88 ? 1.348 -1.504 7.684 1.00 96.88 88 GLU A O 1
ATOM 653 N N . LEU A 1 89 ? -0.873 -1.786 7.370 1.00 98.12 89 LEU A N 1
ATOM 654 C CA . LEU A 1 89 ? -1.030 -1.053 6.110 1.00 98.12 89 LEU A CA 1
ATOM 655 C C . LEU A 1 89 ? -1.606 0.358 6.329 1.00 98.12 89 LEU A C 1
ATOM 657 O O . LEU A 1 89 ? -1.947 1.026 5.351 1.00 98.12 89 LEU A O 1
ATOM 661 N N . GLN A 1 90 ? -1.720 0.778 7.600 1.00 98.25 90 GLN A N 1
ATOM 662 C CA . GLN A 1 90 ? -2.121 2.120 8.037 1.00 98.25 90 GLN A CA 1
ATOM 663 C C . GLN A 1 90 ? -3.382 2.630 7.318 1.00 98.25 90 GLN A C 1
ATOM 665 O O . GLN A 1 90 ? -3.428 3.721 6.751 1.00 98.25 90 GLN A O 1
ATOM 670 N N . PHE A 1 91 ? -4.445 1.820 7.325 1.00 98.12 91 PHE A N 1
ATOM 671 C CA . PHE A 1 91 ? -5.722 2.224 6.741 1.00 98.12 91 PHE A CA 1
ATOM 672 C C . P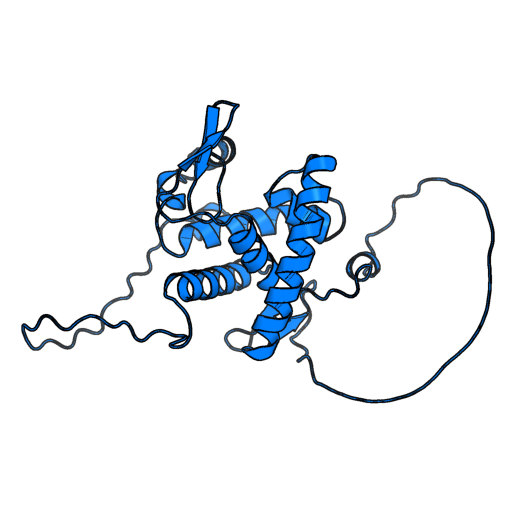HE A 1 91 ? -6.375 3.318 7.574 1.00 98.12 91 PHE A C 1
ATOM 674 O O . PHE A 1 91 ? -6.638 3.128 8.760 1.00 98.12 91 PHE A O 1
ATOM 681 N N . ASN A 1 92 ? -6.712 4.432 6.931 1.00 97.88 92 ASN A N 1
ATOM 682 C CA . ASN A 1 92 ? -7.406 5.517 7.602 1.00 97.88 92 ASN A CA 1
ATOM 683 C C . ASN A 1 92 ? -8.871 5.157 7.916 1.00 97.88 92 ASN A C 1
ATOM 685 O O . ASN A 1 92 ? -9.592 4.644 7.055 1.00 97.88 92 ASN A O 1
ATOM 689 N N . THR A 1 93 ? -9.354 5.492 9.113 1.00 97.62 93 THR A N 1
ATOM 690 C CA . THR A 1 93 ? -10.732 5.198 9.540 1.00 97.62 93 THR A CA 1
ATOM 691 C C . THR A 1 93 ? -11.810 5.882 8.706 1.00 97.62 93 THR A C 1
ATOM 693 O O . THR A 1 93 ? -12.893 5.316 8.579 1.00 97.62 93 THR A O 1
ATOM 696 N N . ALA A 1 94 ? -11.541 7.035 8.082 1.00 96.69 94 ALA A N 1
ATOM 697 C CA . ALA A 1 94 ? -12.503 7.654 7.167 1.00 96.69 94 ALA A CA 1
ATOM 698 C C . ALA A 1 94 ? -12.739 6.771 5.932 1.00 96.69 94 ALA A C 1
ATOM 700 O O . ALA A 1 94 ? -13.879 6.515 5.557 1.00 96.69 94 ALA A O 1
ATOM 701 N N . TYR A 1 95 ? -11.662 6.226 5.360 1.00 95.50 95 TYR A N 1
ATOM 702 C CA . TYR A 1 95 ? -11.747 5.289 4.239 1.00 95.50 95 TYR A CA 1
ATOM 703 C C . TYR A 1 95 ? -12.446 3.982 4.635 1.00 95.50 95 TYR A C 1
ATOM 705 O O 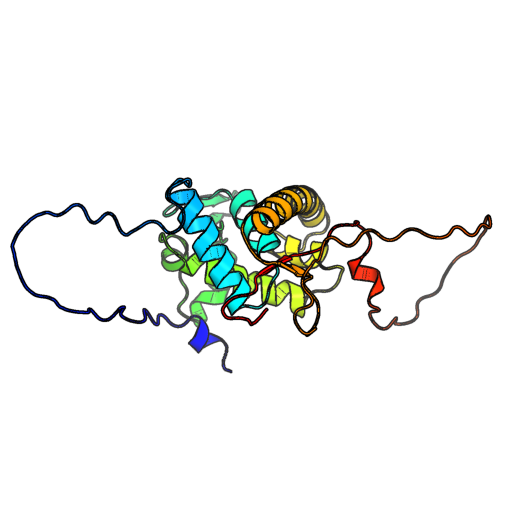. TYR A 1 95 ? -13.253 3.454 3.877 1.00 95.50 95 TYR A O 1
ATOM 713 N N . LEU A 1 96 ? -12.173 3.463 5.835 1.00 96.25 96 LEU A N 1
ATOM 714 C CA . LEU A 1 96 ? -12.854 2.267 6.340 1.00 96.25 96 LEU A CA 1
ATOM 715 C C . LEU A 1 96 ? -14.356 2.509 6.559 1.00 96.25 96 LEU A C 1
ATOM 717 O O . LEU A 1 96 ? -15.153 1.605 6.325 1.00 96.25 96 LEU A O 1
ATOM 721 N N . GLY A 1 97 ? -14.752 3.732 6.925 1.00 95.38 97 GLY A N 1
ATOM 722 C CA . GLY A 1 97 ? -16.156 4.140 7.000 1.00 95.38 97 GLY A CA 1
ATOM 723 C C . GLY A 1 97 ? -16.901 3.947 5.675 1.00 95.38 97 GLY A C 1
ATOM 724 O O . GLY A 1 97 ? -17.999 3.391 5.665 1.00 95.38 97 GLY A O 1
ATOM 725 N N . ASP A 1 98 ? -16.270 4.284 4.545 1.00 93.12 98 ASP A N 1
ATOM 726 C CA . ASP A 1 98 ? -16.848 4.072 3.207 1.00 93.12 98 ASP A CA 1
ATOM 727 C C . ASP A 1 98 ? -17.032 2.583 2.861 1.00 93.12 98 ASP A C 1
ATOM 729 O O . ASP A 1 98 ? -17.863 2.221 2.016 1.00 93.12 98 ASP A O 1
ATOM 733 N N . LEU A 1 99 ? -16.251 1.711 3.505 1.00 94.12 99 LEU A N 1
ATOM 734 C CA . LEU A 1 99 ? -16.274 0.264 3.309 1.00 94.12 99 LEU A CA 1
ATOM 735 C C . LEU A 1 99 ? -17.193 -0.476 4.286 1.00 94.12 99 LEU A C 1
ATOM 737 O O . LEU A 1 99 ? -17.472 -1.655 4.061 1.00 94.12 99 LEU A O 1
ATOM 741 N N . ALA A 1 100 ? -17.725 0.198 5.308 1.00 91.06 100 ALA A N 1
ATOM 742 C CA . ALA A 1 100 ? -18.605 -0.412 6.304 1.00 91.06 100 ALA A CA 1
ATOM 743 C C . ALA A 1 100 ? -19.846 -1.066 5.669 1.00 91.06 100 ALA A C 1
ATOM 745 O O . ALA A 1 100 ? -20.294 -2.123 6.111 1.00 91.06 100 ALA A O 1
ATOM 746 N N . LYS A 1 101 ? -20.346 -0.510 4.556 1.00 90.31 101 LYS A N 1
ATOM 747 C CA . LYS A 1 101 ? -21.444 -1.091 3.756 1.00 90.31 101 LYS A CA 1
ATOM 748 C C . LYS A 1 101 ? -21.138 -2.474 3.164 1.00 90.31 101 LYS A C 1
ATOM 750 O O . LYS A 1 101 ? -22.053 -3.170 2.739 1.00 90.31 101 LYS A O 1
ATOM 755 N N . TYR A 1 102 ? -19.865 -2.861 3.113 1.00 87.56 102 TYR A N 1
ATOM 756 C CA . TYR A 1 102 ? -19.405 -4.182 2.686 1.00 87.56 102 TYR A CA 1
ATOM 757 C C . TYR A 1 102 ? -19.059 -5.099 3.870 1.00 87.56 102 TYR A C 1
ATOM 759 O O . TYR A 1 102 ? -18.557 -6.198 3.653 1.00 87.56 102 TYR A O 1
ATOM 767 N N . GLY A 1 103 ? -19.311 -4.662 5.109 1.00 91.12 103 GLY A N 1
ATOM 768 C CA . GLY A 1 103 ? -18.991 -5.414 6.323 1.00 91.12 103 GLY A CA 1
ATOM 769 C C . GLY A 1 103 ? -17.512 -5.386 6.715 1.00 91.12 103 GLY A C 1
ATOM 770 O O . GLY A 1 103 ? -17.102 -6.214 7.520 1.00 91.12 103 GLY A O 1
ATOM 771 N N . ILE A 1 104 ? -16.724 -4.465 6.150 1.00 92.62 104 ILE A N 1
ATOM 772 C CA . ILE A 1 104 ? -15.299 -4.300 6.462 1.00 92.62 104 ILE A CA 1
ATOM 773 C C . ILE A 1 104 ? -15.161 -3.294 7.600 1.00 92.62 104 ILE A C 1
ATOM 775 O O . ILE A 1 104 ? -15.632 -2.160 7.483 1.00 92.62 104 ILE A O 1
ATOM 779 N N . THR A 1 105 ? -14.500 -3.690 8.683 1.00 93.88 105 THR A N 1
ATOM 780 C CA . THR A 1 105 ? -14.297 -2.845 9.863 1.00 93.88 105 THR A CA 1
ATOM 781 C C . THR A 1 105 ? -12.819 -2.560 10.118 1.00 93.88 105 THR A C 1
ATOM 783 O O . THR A 1 105 ? -11.918 -3.182 9.553 1.00 93.88 105 THR A O 1
ATOM 786 N N . ALA A 1 106 ? -12.549 -1.601 11.007 1.00 96.25 106 ALA A N 1
ATOM 787 C CA . ALA A 1 106 ? -11.187 -1.300 11.439 1.00 96.25 106 ALA A CA 1
ATOM 788 C C . ALA A 1 106 ? -10.519 -2.469 12.174 1.00 96.25 106 ALA A C 1
ATOM 790 O O . ALA A 1 106 ? -9.304 -2.623 12.104 1.00 96.25 106 ALA A O 1
ATOM 791 N N . GLN A 1 107 ? -11.300 -3.322 12.836 1.00 95.44 107 GLN A N 1
ATOM 792 C CA . GLN A 1 107 ? -10.790 -4.517 13.500 1.00 95.44 107 GLN A CA 1
ATOM 793 C C . GLN A 1 107 ? -10.230 -5.527 12.494 1.00 95.44 107 GLN A C 1
ATOM 795 O O . GLN A 1 107 ? -9.200 -6.133 12.778 1.00 95.44 107 GLN A O 1
ATOM 800 N N . ASP A 1 108 ? -10.841 -5.657 11.312 1.00 94.19 108 ASP A N 1
ATOM 801 C CA . ASP A 1 108 ? -10.357 -6.590 10.288 1.00 94.19 108 ASP A CA 1
ATOM 802 C C . ASP A 1 108 ? -8.950 -6.213 9.798 1.00 94.19 108 ASP A C 1
ATOM 804 O O . ASP A 1 108 ? -8.112 -7.081 9.569 1.00 94.19 108 ASP A O 1
ATOM 808 N N . VAL A 1 109 ? -8.673 -4.912 9.657 1.00 96.38 109 VAL A N 1
ATOM 809 C CA . VAL A 1 109 ? -7.359 -4.423 9.207 1.00 96.38 109 VAL A CA 1
ATOM 810 C C . VAL A 1 109 ? -6.353 -4.230 10.342 1.00 96.38 109 VAL A C 1
ATOM 812 O O . VAL A 1 109 ? -5.157 -4.113 10.084 1.00 96.38 109 VAL A O 1
ATOM 815 N N . ALA A 1 110 ? -6.825 -4.181 11.591 1.00 96.94 110 ALA A N 1
ATOM 816 C CA . ALA A 1 110 ? -5.971 -4.165 12.770 1.00 96.94 110 ALA A CA 1
ATOM 817 C C . ALA A 1 110 ? -5.401 -5.557 13.078 1.00 96.94 110 ALA A C 1
ATOM 819 O O . ALA A 1 110 ? -4.333 -5.642 13.673 1.00 96.94 110 ALA A O 1
ATOM 820 N N . ALA A 1 111 ? -6.091 -6.638 12.713 1.00 93.38 111 ALA A N 1
ATOM 821 C CA . ALA A 1 111 ? -5.619 -7.996 12.963 1.00 93.38 111 ALA A CA 1
ATOM 822 C C . ALA A 1 111 ? -4.315 -8.317 12.205 1.00 93.38 111 ALA A C 1
ATOM 82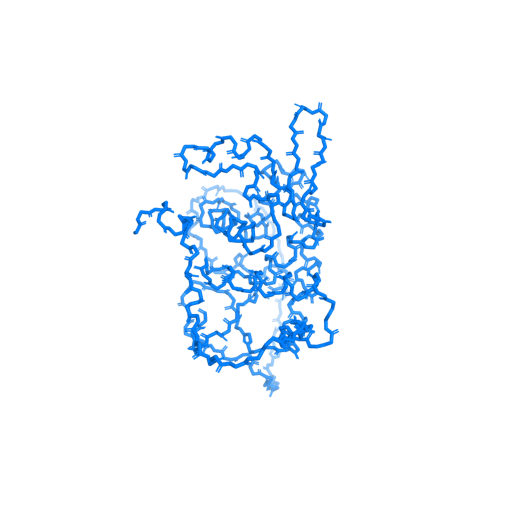4 O O . ALA A 1 111 ? -4.038 -7.750 11.147 1.00 93.38 111 ALA A O 1
ATOM 825 N N . ALA A 1 112 ? -3.524 -9.242 12.759 1.00 92.75 112 ALA A N 1
ATOM 826 C CA . ALA A 1 112 ? -2.393 -9.842 12.052 1.00 92.75 112 ALA A CA 1
ATOM 827 C C . ALA A 1 112 ? -2.880 -10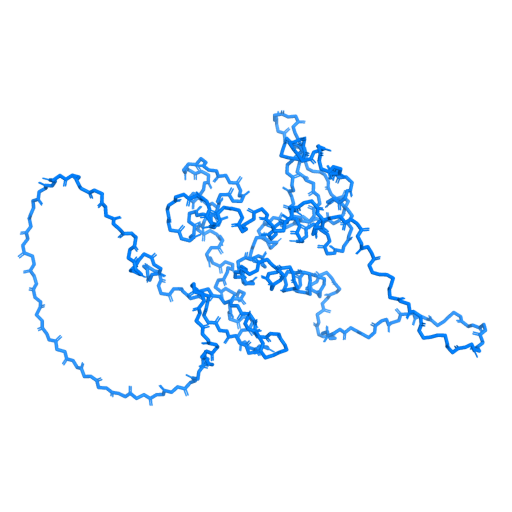.753 10.909 1.00 92.75 112 ALA A C 1
ATOM 829 O O . ALA A 1 112 ? -4.039 -11.185 10.893 1.00 92.75 112 ALA A O 1
ATOM 830 N N . GLY A 1 113 ? -1.984 -11.078 9.980 1.00 93.69 113 GLY A N 1
ATOM 831 C CA . GLY A 1 113 ? -2.247 -11.971 8.858 1.00 93.69 113 GLY A CA 1
ATOM 832 C C . GLY A 1 113 ? -2.536 -11.237 7.550 1.00 93.69 113 GLY A C 1
ATOM 833 O O . GLY A 1 113 ? -2.316 -10.039 7.397 1.00 93.69 113 GLY A O 1
ATOM 834 N N . CYS A 1 114 ? -3.035 -11.973 6.554 1.00 96.38 114 CYS A N 1
ATOM 835 C CA . CYS A 1 114 ? -3.041 -11.481 5.172 1.00 96.38 114 CYS A CA 1
ATOM 836 C C . CYS A 1 114 ? -4.239 -10.606 4.775 1.00 96.38 114 CYS A C 1
ATOM 838 O O . CYS A 1 114 ? -4.215 -10.008 3.699 1.00 96.38 114 CYS A O 1
ATOM 840 N N . TYR A 1 115 ? -5.275 -10.483 5.608 1.00 96.25 115 TYR A N 1
ATOM 841 C CA . TYR A 1 115 ? -6.459 -9.692 5.250 1.00 96.25 115 TYR A CA 1
ATOM 842 C C . TYR A 1 115 ? -6.160 -8.200 4.964 1.00 96.25 115 TYR A C 1
ATOM 844 O O . TYR A 1 115 ? -6.609 -7.699 3.927 1.00 96.25 115 TYR A O 1
ATOM 852 N N . PRO A 1 116 ? -5.367 -7.474 5.784 1.00 97.12 116 PRO A N 1
ATOM 853 C CA . PRO A 1 116 ? -4.978 -6.095 5.479 1.00 97.12 116 PRO A CA 1
ATOM 854 C C . PRO A 1 116 ? -4.254 -5.962 4.129 1.00 97.12 116 PRO A C 1
ATOM 856 O O . PRO A 1 116 ? -4.467 -4.988 3.405 1.00 97.12 116 PRO A O 1
ATOM 859 N N . TYR A 1 117 ? -3.432 -6.949 3.760 1.00 98.12 117 TYR A N 1
ATOM 860 C CA . TYR A 1 117 ? -2.710 -6.978 2.485 1.00 98.12 117 TYR A CA 1
ATOM 861 C C . TYR A 1 117 ? -3.652 -7.192 1.302 1.00 98.12 117 TYR A C 1
ATOM 863 O O . TYR A 1 117 ? -3.524 -6.505 0.289 1.00 98.12 117 TYR A O 1
ATOM 871 N N . ASP A 1 118 ? -4.632 -8.084 1.448 1.00 97.25 118 ASP A N 1
ATOM 872 C CA . ASP A 1 118 ? -5.687 -8.300 0.458 1.00 97.25 118 ASP A CA 1
ATOM 873 C C . ASP A 1 118 ? -6.495 -7.020 0.214 1.00 97.25 118 ASP A C 1
ATOM 875 O O . ASP A 1 118 ? -6.728 -6.631 -0.936 1.00 97.25 118 ASP A O 1
ATOM 879 N N . LEU A 1 119 ? -6.881 -6.318 1.283 1.00 97.81 119 LEU A N 1
ATOM 880 C CA . LEU A 1 119 ? -7.589 -5.048 1.157 1.00 97.81 119 LEU A CA 1
ATOM 881 C C . LEU A 1 119 ? -6.706 -3.963 0.518 1.00 97.81 119 LEU A C 1
ATOM 883 O O . LEU A 1 119 ? -7.194 -3.147 -0.273 1.00 97.81 119 LEU A O 1
ATOM 887 N N . ALA A 1 120 ? -5.407 -3.951 0.826 1.00 98.31 120 ALA A N 1
ATOM 888 C CA . ALA A 1 120 ? -4.468 -2.972 0.285 1.00 98.31 120 ALA A CA 1
ATOM 889 C C . ALA A 1 120 ? -4.239 -3.205 -1.208 1.00 98.31 120 ALA A C 1
ATOM 891 O O . ALA A 1 120 ? -4.272 -2.257 -1.995 1.00 98.31 120 ALA A O 1
ATOM 892 N N . ALA A 1 121 ? -4.088 -4.467 -1.607 1.00 98.06 121 ALA A N 1
ATOM 893 C CA . ALA A 1 121 ? -3.964 -4.880 -2.994 1.00 98.06 121 ALA A CA 1
ATOM 894 C C . ALA A 1 121 ? -5.218 -4.530 -3.803 1.00 98.06 121 ALA A C 1
ATOM 896 O O . ALA A 1 121 ? -5.115 -3.970 -4.897 1.00 98.06 121 ALA A O 1
ATOM 897 N N . TRP A 1 122 ? -6.404 -4.772 -3.237 1.00 96.19 122 TRP A N 1
ATOM 898 C CA . TRP A 1 122 ? -7.675 -4.368 -3.831 1.00 96.19 122 TRP A CA 1
ATOM 899 C C . TRP A 1 122 ? -7.749 -2.853 -4.065 1.00 96.19 122 TRP A C 1
ATOM 901 O O . TRP A 1 122 ? -8.020 -2.401 -5.184 1.00 96.19 122 TRP A O 1
ATOM 911 N N . ARG A 1 123 ? -7.448 -2.062 -3.026 1.00 97.50 123 ARG A N 1
ATOM 912 C CA . ARG A 1 123 ? -7.423 -0.594 -3.098 1.00 97.50 123 ARG A CA 1
ATOM 913 C C . ARG A 1 123 ? -6.441 -0.114 -4.166 1.00 97.50 123 ARG A C 1
ATOM 915 O O . ARG A 1 123 ? -6.798 0.699 -5.021 1.00 97.50 123 ARG A O 1
ATOM 922 N N . LEU A 1 124 ? -5.218 -0.643 -4.146 1.00 97.94 124 LEU A N 1
ATOM 923 C CA . LEU A 1 124 ? -4.167 -0.311 -5.102 1.00 97.94 124 LEU A CA 1
ATOM 924 C C . LEU A 1 124 ? -4.577 -0.668 -6.538 1.00 97.94 124 LEU A C 1
ATOM 926 O O . LEU A 1 124 ? -4.401 0.155 -7.438 1.00 97.94 124 LEU A O 1
ATOM 930 N N . ARG A 1 125 ? -5.186 -1.840 -6.770 1.00 96.12 125 ARG A N 1
ATOM 931 C CA . ARG A 1 125 ? -5.690 -2.221 -8.099 1.00 96.12 125 ARG A CA 1
ATOM 932 C C . ARG A 1 125 ? -6.738 -1.235 -8.600 1.00 96.12 125 ARG A C 1
ATOM 934 O O . ARG A 1 125 ? -6.713 -0.881 -9.779 1.00 96.12 125 ARG A O 1
ATOM 941 N N . GLY A 1 126 ? -7.620 -0.769 -7.713 1.00 95.62 126 GLY A N 1
ATOM 942 C CA . GLY A 1 126 ? -8.593 0.281 -8.006 1.00 95.62 126 GLY A CA 1
ATOM 943 C C . GLY A 1 126 ? -7.927 1.557 -8.523 1.00 95.62 126 GLY A C 1
ATOM 944 O O . GLY A 1 126 ? -8.301 2.046 -9.588 1.00 95.62 126 GLY A O 1
ATOM 945 N N . HIS A 1 127 ? -6.893 2.047 -7.835 1.00 97.25 127 HIS A N 1
ATOM 946 C CA . HIS A 1 127 ? -6.133 3.217 -8.284 1.00 97.25 127 HIS A CA 1
ATOM 947 C C . HIS A 1 127 ? -5.410 2.974 -9.617 1.00 97.25 127 HIS A C 1
ATOM 949 O O . HIS A 1 127 ? -5.523 3.788 -10.532 1.00 97.25 127 HIS A O 1
ATOM 955 N N . ILE A 1 128 ? -4.714 1.842 -9.773 1.00 94.81 128 ILE A N 1
ATOM 956 C CA . ILE A 1 128 ? -3.984 1.502 -11.007 1.00 94.81 128 ILE A CA 1
ATOM 957 C C . ILE A 1 128 ? -4.925 1.465 -12.219 1.00 94.81 128 ILE A C 1
ATOM 959 O O . ILE A 1 128 ? -4.569 1.972 -13.288 1.00 94.81 128 ILE A O 1
ATOM 963 N N . ARG A 1 129 ? -6.121 0.883 -12.062 1.00 93.44 129 ARG A N 1
ATOM 964 C CA . ARG A 1 129 ? -7.102 0.755 -13.148 1.00 93.44 129 ARG A CA 1
ATOM 965 C C . ARG A 1 129 ? -7.822 2.066 -13.463 1.00 93.44 129 ARG A C 1
ATOM 967 O O . ARG A 1 129 ? -8.002 2.367 -14.639 1.00 93.44 129 ARG A O 1
ATOM 974 N N . ASN A 1 130 ? -8.243 2.809 -12.441 1.00 94.50 130 ASN A N 1
ATOM 975 C CA . ASN A 1 130 ? -9.269 3.842 -12.608 1.00 94.50 130 ASN A CA 1
ATOM 976 C C . ASN A 1 130 ? -8.732 5.276 -12.531 1.00 94.50 130 ASN A C 1
ATOM 978 O O . ASN A 1 130 ? -9.352 6.183 -13.087 1.00 94.50 130 ASN A O 1
ATOM 982 N N . ASP A 1 131 ? -7.602 5.506 -11.860 1.00 96.12 131 ASP A N 1
ATOM 983 C CA . ASP A 1 131 ? -7.055 6.853 -11.720 1.00 96.12 131 ASP A CA 1
ATOM 984 C C . ASP A 1 131 ? -6.230 7.255 -12.960 1.00 96.12 131 ASP A C 1
ATOM 986 O O . ASP A 1 131 ? -5.743 6.427 -13.735 1.00 96.12 131 ASP A O 1
ATOM 990 N N . ARG A 1 132 ? -6.065 8.567 -13.157 1.00 94.06 132 ARG A N 1
ATOM 991 C CA . ARG A 1 132 ? -5.252 9.144 -14.240 1.00 94.06 132 ARG A CA 1
ATOM 992 C C . ARG A 1 132 ? -3.780 9.267 -13.822 1.00 94.06 132 ARG A C 1
ATOM 994 O O . ARG A 1 132 ? -3.458 9.225 -12.639 1.00 94.06 132 ARG A O 1
ATOM 1001 N N . GLY A 1 133 ? -2.899 9.471 -14.801 1.00 94.19 133 GLY A N 1
ATOM 1002 C CA . GLY A 1 133 ? -1.453 9.624 -14.590 1.00 94.19 133 GLY A CA 1
ATOM 1003 C C . GLY A 1 133 ? -0.665 8.352 -14.894 1.00 94.19 133 GLY A C 1
ATOM 1004 O O . GLY A 1 133 ? -1.232 7.368 -15.379 1.00 94.19 133 GLY A O 1
ATOM 1005 N N . ASP A 1 134 ? 0.640 8.386 -14.641 1.00 94.69 134 ASP A N 1
ATOM 1006 C CA . ASP A 1 134 ? 1.513 7.219 -14.778 1.00 94.69 134 ASP A CA 1
ATOM 1007 C C . ASP A 1 134 ? 1.291 6.204 -13.636 1.00 94.69 134 ASP A C 1
ATOM 1009 O O . ASP A 1 134 ? 0.551 6.464 -12.681 1.00 94.69 134 ASP A O 1
ATOM 1013 N N . LEU A 1 135 ? 1.903 5.018 -13.744 1.00 94.62 135 LEU A N 1
ATOM 1014 C CA . LEU A 1 135 ? 1.770 3.951 -12.742 1.00 94.62 135 LEU A CA 1
ATOM 1015 C C . LEU A 1 135 ? 2.119 4.439 -11.330 1.00 94.62 135 LEU A C 1
ATOM 1017 O O . LEU A 1 135 ? 1.447 4.069 -10.372 1.00 94.62 135 LEU A O 1
ATOM 1021 N N . TRP A 1 136 ? 3.147 5.274 -11.203 1.00 96.94 136 TRP A N 1
ATOM 1022 C CA . TRP A 1 136 ? 3.629 5.751 -9.918 1.00 96.94 136 TRP A CA 1
ATOM 1023 C C . TRP A 1 136 ? 2.704 6.782 -9.295 1.00 96.94 136 TRP A C 1
ATOM 1025 O O . TRP A 1 136 ? 2.453 6.707 -8.096 1.00 96.94 136 TRP A O 1
ATOM 1035 N N . THR A 1 137 ? 2.144 7.693 -10.094 1.00 97.88 137 THR A N 1
ATOM 1036 C CA . THR A 1 137 ? 1.084 8.600 -9.631 1.00 97.88 137 THR A CA 1
ATOM 1037 C C . THR A 1 137 ? -0.099 7.804 -9.086 1.00 97.88 137 THR A C 1
ATOM 1039 O O . THR A 1 137 ? -0.561 8.073 -7.977 1.00 97.88 137 THR A O 1
ATOM 1042 N N . ARG A 1 138 ? -0.555 6.786 -9.829 1.00 98.19 138 ARG A N 1
ATOM 1043 C CA . ARG A 1 138 ? -1.682 5.935 -9.418 1.00 98.19 138 ARG A CA 1
ATOM 1044 C C . ARG A 1 138 ? -1.351 5.106 -8.181 1.00 98.19 138 ARG A C 1
ATOM 1046 O O . ARG A 1 138 ? -2.174 5.024 -7.280 1.00 98.19 138 ARG A O 1
ATOM 1053 N N . ALA A 1 139 ? -0.155 4.530 -8.096 1.00 97.88 139 ALA A N 1
ATOM 1054 C CA . ALA A 1 139 ? 0.266 3.776 -6.919 1.00 97.88 139 ALA A CA 1
ATOM 1055 C C . ALA A 1 139 ? 0.345 4.668 -5.671 1.00 97.88 139 ALA A C 1
ATOM 1057 O O . ALA A 1 139 ? -0.182 4.307 -4.622 1.00 97.88 139 ALA A O 1
ATOM 1058 N N . ALA A 1 140 ? 0.910 5.872 -5.794 1.00 98.25 140 ALA A N 1
ATOM 1059 C CA . ALA A 1 140 ? 1.001 6.832 -4.695 1.00 98.25 140 ALA A CA 1
ATOM 1060 C C . ALA A 1 140 ? -0.364 7.412 -4.266 1.00 98.25 140 ALA A C 1
ATOM 1062 O O . ALA A 1 140 ? -0.489 7.917 -3.147 1.00 98.25 140 ALA A O 1
ATOM 1063 N N . ASN A 1 141 ? -1.420 7.267 -5.081 1.00 98.38 141 ASN A N 1
ATOM 1064 C CA . ASN A 1 141 ? -2.788 7.587 -4.657 1.00 98.38 141 ASN A CA 1
ATOM 1065 C C . ASN A 1 141 ? -3.296 6.673 -3.531 1.00 98.38 141 ASN A C 1
ATOM 1067 O O . ASN A 1 141 ? -4.265 7.047 -2.868 1.00 98.38 141 ASN A O 1
ATOM 1071 N N . TYR A 1 142 ? -2.629 5.537 -3.274 1.00 98.00 142 TYR A N 1
ATOM 1072 C CA . TYR A 1 142 ? -2.832 4.749 -2.057 1.00 98.00 142 TYR A CA 1
ATOM 1073 C C . TYR A 1 142 ? -2.723 5.627 -0.804 1.00 98.00 142 TYR A C 1
ATOM 1075 O O . TYR A 1 142 ? -3.572 5.550 0.080 1.00 98.00 142 TYR A O 1
ATOM 1083 N N . HIS A 1 143 ? -1.726 6.514 -0.765 1.00 97.19 143 HIS A N 1
ATOM 1084 C CA . HIS A 1 143 ? -1.545 7.459 0.328 1.00 97.19 143 HIS A CA 1
ATOM 1085 C C . HIS A 1 143 ? -2.418 8.706 0.150 1.00 97.19 143 HIS A C 1
ATOM 1087 O O . HIS A 1 143 ? -3.209 9.055 1.025 1.00 97.19 143 HIS A O 1
ATOM 1093 N N . SER A 1 144 ? -2.295 9.400 -0.988 1.00 96.62 144 SER A N 1
ATOM 1094 C CA . SER A 1 144 ? -3.076 10.613 -1.241 1.00 96.62 144 SER A CA 1
ATOM 1095 C C . SER A 1 144 ? -3.131 10.985 -2.720 1.00 96.62 144 SER A C 1
ATOM 1097 O O . SER A 1 144 ? -2.138 10.888 -3.438 1.00 96.62 144 SER A O 1
ATOM 1099 N N . ARG A 1 145 ? -4.289 11.498 -3.155 1.00 97.06 145 ARG A N 1
ATOM 1100 C CA . ARG A 1 145 ? -4.471 12.121 -4.478 1.00 97.06 145 ARG A CA 1
ATOM 1101 C C . ARG A 1 145 ? -4.036 13.588 -4.522 1.00 97.06 145 ARG A C 1
ATOM 1103 O O . ARG A 1 145 ? -3.980 14.172 -5.600 1.00 97.06 145 ARG A O 1
ATOM 1110 N N . THR A 1 146 ? -3.745 14.207 -3.376 1.00 97.75 146 THR A N 1
ATOM 1111 C CA . THR A 1 146 ? -3.253 15.588 -3.331 1.00 97.75 146 THR A CA 1
ATOM 1112 C C . THR A 1 146 ? -1.851 15.645 -3.951 1.00 97.7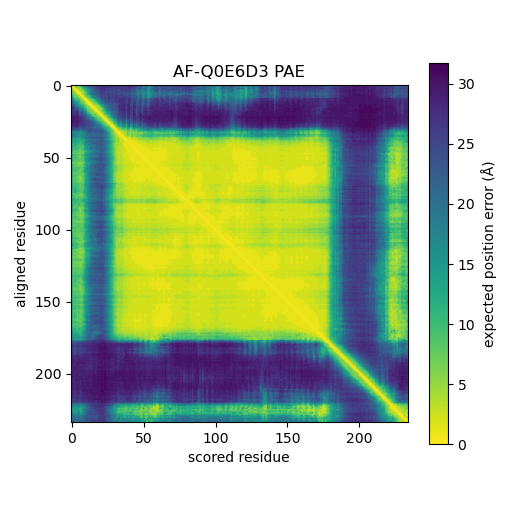5 146 THR A C 1
ATOM 1114 O O . THR A 1 146 ? -0.965 14.966 -3.429 1.00 97.75 146 THR A O 1
ATOM 1117 N N . PRO A 1 147 ? -1.605 16.452 -5.005 1.00 97.69 147 PRO A N 1
ATOM 1118 C CA . PRO A 1 147 ? -0.357 16.393 -5.773 1.00 97.69 147 PRO A CA 1
ATOM 1119 C C . PRO A 1 147 ? 0.925 16.516 -4.940 1.00 97.69 147 PRO A C 1
ATOM 1121 O O . PRO A 1 147 ? 1.858 15.745 -5.144 1.00 97.69 147 PRO A O 1
ATOM 1124 N N . SER A 1 148 ? 0.963 17.425 -3.961 1.00 97.94 148 SER A N 1
ATOM 1125 C CA . SER A 1 148 ? 2.134 17.624 -3.095 1.00 97.94 148 SER A CA 1
ATOM 1126 C C . SER A 1 148 ? 2.430 16.414 -2.202 1.00 97.94 148 SER A C 1
ATOM 1128 O O . SER A 1 148 ? 3.570 15.960 -2.134 1.00 97.94 148 SER A O 1
ATOM 1130 N N . LYS A 1 149 ? 1.404 15.839 -1.563 1.00 97.69 149 LYS A N 1
ATOM 1131 C CA . LYS A 1 149 ? 1.536 14.630 -0.729 1.00 97.69 149 LYS A CA 1
ATOM 1132 C C . LYS A 1 149 ? 1.892 13.404 -1.567 1.00 97.69 149 LYS A C 1
ATOM 1134 O O . LYS A 1 149 ? 2.752 12.616 -1.180 1.00 97.69 149 LYS A O 1
ATOM 1139 N N . ASN A 1 150 ? 1.255 13.271 -2.731 1.00 98.38 150 ASN A N 1
ATOM 1140 C CA . ASN A 1 150 ? 1.514 12.199 -3.683 1.00 98.38 150 ASN A CA 1
ATOM 1141 C C . ASN A 1 150 ? 2.973 12.210 -4.140 1.00 98.38 150 ASN A C 1
ATOM 1143 O O . ASN A 1 150 ? 3.622 11.176 -4.078 1.00 98.38 150 ASN A O 1
ATOM 1147 N N . ALA A 1 151 ? 3.501 13.370 -4.541 1.00 97.94 151 ALA A N 1
ATOM 1148 C CA . ALA A 1 151 ? 4.871 13.491 -5.031 1.00 97.94 151 ALA A CA 1
ATOM 1149 C C . ALA A 1 151 ? 5.911 13.052 -3.985 1.00 97.94 151 ALA A C 1
ATOM 1151 O O . ALA A 1 151 ? 6.829 12.302 -4.317 1.00 97.94 151 ALA A O 1
ATOM 1152 N N . ILE A 1 152 ? 5.730 13.456 -2.721 1.00 98.00 152 ILE A N 1
ATOM 1153 C CA . ILE A 1 152 ? 6.609 13.058 -1.608 1.00 98.00 152 ILE A CA 1
ATOM 1154 C C . ILE A 1 152 ? 6.538 11.545 -1.383 1.00 98.00 152 ILE A C 1
ATOM 1156 O O . ILE A 1 152 ? 7.569 10.874 -1.319 1.00 98.00 152 ILE A O 1
ATOM 1160 N N . TYR A 1 153 ? 5.325 10.992 -1.296 1.00 98.25 153 TYR A N 1
ATOM 1161 C CA . TYR A 1 153 ? 5.133 9.558 -1.088 1.00 98.25 153 TYR A CA 1
ATOM 1162 C C . TYR A 1 153 ? 5.687 8.736 -2.258 1.00 98.25 153 TYR A C 1
ATOM 1164 O O . TYR A 1 153 ? 6.371 7.739 -2.054 1.00 98.25 153 TYR A O 1
ATOM 1172 N N . ARG A 1 154 ? 5.436 9.186 -3.490 1.00 97.81 154 ARG A N 1
ATOM 1173 C CA . ARG A 1 154 ? 5.899 8.572 -4.735 1.00 97.81 154 ARG A CA 1
ATOM 1174 C C . ARG A 1 154 ? 7.415 8.426 -4.767 1.00 97.81 154 ARG A C 1
ATOM 1176 O O . ARG A 1 154 ? 7.891 7.351 -5.116 1.00 97.81 154 ARG A O 1
ATOM 1183 N N . ALA A 1 155 ? 8.156 9.483 -4.434 1.00 97.62 155 ALA A N 1
ATOM 1184 C CA . ALA A 1 155 ? 9.617 9.459 -4.481 1.00 97.62 155 ALA A CA 1
ATOM 1185 C C . ALA A 1 155 ? 10.191 8.357 -3.574 1.00 97.62 155 ALA A C 1
ATOM 1187 O O . ALA A 1 155 ? 11.021 7.561 -4.008 1.00 97.62 155 ALA A O 1
ATOM 1188 N N . ASP A 1 156 ? 9.685 8.255 -2.344 1.00 97.38 156 ASP A N 1
ATOM 1189 C CA . ASP A 1 156 ? 10.091 7.209 -1.402 1.00 97.38 156 ASP A CA 1
ATOM 1190 C C . ASP A 1 156 ? 9.608 5.812 -1.831 1.00 97.38 156 ASP A C 1
ATOM 1192 O O . ASP A 1 156 ? 10.360 4.835 -1.763 1.00 97.38 156 ASP A O 1
ATOM 1196 N N . LEU A 1 157 ? 8.379 5.717 -2.352 1.00 98.12 157 LEU A N 1
ATOM 1197 C CA . LEU A 1 157 ? 7.809 4.466 -2.849 1.00 98.12 157 LEU A CA 1
ATOM 1198 C C . LEU A 1 157 ? 8.657 3.870 -3.980 1.00 98.12 157 LEU A C 1
ATOM 1200 O O . LEU A 1 157 ? 8.885 2.663 -3.996 1.00 98.12 157 LEU A O 1
ATOM 1204 N N . MET A 1 158 ? 9.158 4.704 -4.895 1.00 97.62 158 MET A N 1
ATOM 1205 C CA . MET A 1 158 ? 10.017 4.272 -6.003 1.00 97.62 158 MET A CA 1
ATOM 1206 C C . MET A 1 158 ? 11.323 3.640 -5.506 1.00 97.62 158 MET A C 1
ATOM 1208 O O . MET A 1 158 ? 11.699 2.568 -5.981 1.00 97.62 158 MET A O 1
ATOM 1212 N N . VAL A 1 159 ? 11.978 4.251 -4.513 1.00 97.75 159 VAL A N 1
ATOM 1213 C CA . VAL A 1 159 ? 13.218 3.723 -3.915 1.00 97.75 159 VAL A CA 1
ATOM 1214 C C . VAL A 1 159 ? 12.969 2.363 -3.261 1.00 97.75 159 VAL A C 1
ATOM 1216 O O . VAL A 1 159 ? 13.704 1.400 -3.492 1.00 97.75 159 VAL A O 1
ATOM 1219 N N . LYS A 1 160 ? 11.897 2.250 -2.472 1.00 97.81 160 LYS A N 1
ATOM 1220 C CA . LYS A 1 160 ? 11.534 0.993 -1.802 1.00 97.81 160 LYS A CA 1
ATOM 1221 C C . LYS A 1 160 ? 11.164 -0.098 -2.800 1.00 97.81 160 LYS A C 1
ATOM 1223 O O . LYS A 1 160 ? 11.565 -1.247 -2.637 1.00 97.81 160 LYS A O 1
ATOM 1228 N N . ALA A 1 161 ? 10.430 0.250 -3.847 1.00 97.00 161 ALA A N 1
ATOM 1229 C CA . ALA A 1 161 ? 9.999 -0.698 -4.860 1.00 97.00 161 ALA A CA 1
ATOM 1230 C C . ALA A 1 161 ? 11.151 -1.199 -5.743 1.00 97.00 161 ALA A C 1
ATOM 1232 O O . ALA A 1 161 ? 11.100 -2.348 -6.184 1.00 97.00 161 ALA A O 1
ATOM 1233 N N . ASP A 1 162 ? 12.189 -0.391 -5.984 1.00 95.88 162 ASP A N 1
ATOM 1234 C CA . ASP A 1 162 ? 13.435 -0.849 -6.618 1.00 95.88 162 ASP A CA 1
ATOM 1235 C C . ASP A 1 162 ? 14.178 -1.852 -5.724 1.00 95.88 162 ASP A C 1
ATOM 1237 O O . ASP A 1 162 ? 14.556 -2.937 -6.173 1.00 95.88 162 ASP A O 1
ATOM 1241 N N . LYS A 1 163 ? 14.293 -1.551 -4.423 1.00 96.31 163 LYS A N 1
ATOM 1242 C CA . LYS A 1 163 ? 14.864 -2.484 -3.442 1.00 96.31 163 LYS A CA 1
ATOM 1243 C C . LYS A 1 163 ? 14.126 -3.828 -3.447 1.00 96.31 163 LYS A C 1
ATOM 1245 O O . LYS A 1 163 ? 14.761 -4.880 -3.507 1.00 96.31 163 LYS A O 1
ATOM 1250 N N . TRP A 1 164 ? 12.794 -3.800 -3.422 1.00 96.00 164 TRP A N 1
ATOM 1251 C CA . TRP A 1 164 ? 11.981 -5.017 -3.458 1.00 96.00 164 TRP A CA 1
ATOM 1252 C C . TRP A 1 164 ? 12.017 -5.729 -4.809 1.00 96.00 164 TRP A C 1
ATOM 1254 O O . TRP A 1 164 ? 11.971 -6.954 -4.825 1.00 96.00 164 TRP A O 1
ATOM 1264 N N . ALA A 1 165 ? 12.166 -5.010 -5.927 1.00 94.00 165 ALA A N 1
ATOM 1265 C CA . ALA A 1 165 ? 12.387 -5.638 -7.231 1.00 94.00 165 ALA A CA 1
ATOM 1266 C C . ALA A 1 165 ? 13.651 -6.505 -7.207 1.00 94.00 165 ALA A C 1
ATOM 1268 O O . ALA A 1 165 ? 13.587 -7.688 -7.519 1.00 94.00 165 ALA A O 1
ATOM 1269 N N . LYS A 1 166 ? 14.776 -5.940 -6.748 1.00 93.19 166 LYS A N 1
ATOM 1270 C CA . LYS A 1 166 ? 16.058 -6.654 -6.631 1.00 93.19 166 LYS A CA 1
ATOM 1271 C C . LYS A 1 166 ? 15.971 -7.843 -5.676 1.00 93.19 166 LYS A C 1
ATOM 1273 O O . LYS A 1 166 ? 16.523 -8.901 -5.959 1.00 93.19 166 LYS A O 1
ATOM 1278 N N . TRP A 1 167 ? 15.270 -7.678 -4.552 1.00 93.75 167 TRP A N 1
ATOM 1279 C CA . TRP A 1 167 ? 15.080 -8.755 -3.581 1.00 93.75 167 TRP A CA 1
ATOM 1280 C C . TRP A 1 167 ? 14.262 -9.921 -4.156 1.00 93.75 167 TRP A C 1
ATOM 1282 O O . TRP A 1 167 ? 14.632 -11.074 -3.936 1.00 93.75 167 TRP A O 1
ATOM 1292 N N . LEU A 1 168 ? 13.197 -9.622 -4.915 1.00 92.12 168 LEU A N 1
ATOM 1293 C CA . LEU A 1 168 ? 12.376 -10.627 -5.595 1.00 92.12 168 LEU A CA 1
ATOM 1294 C C . LEU A 1 168 ? 13.141 -11.314 -6.730 1.00 92.12 168 LEU A C 1
ATOM 1296 O O . LEU A 1 168 ? 13.136 -12.537 -6.790 1.00 92.12 168 LEU A O 1
ATOM 1300 N N . ASP A 1 169 ? 13.841 -10.554 -7.578 1.00 89.06 169 ASP A N 1
ATOM 1301 C CA . ASP A 1 169 ? 14.628 -11.089 -8.702 1.00 89.06 169 ASP A CA 1
ATOM 1302 C C . ASP A 1 169 ? 15.738 -12.050 -8.229 1.00 89.06 169 ASP A C 1
ATOM 1304 O O . ASP A 1 169 ? 16.146 -12.949 -8.959 1.00 89.06 169 ASP A O 1
ATOM 1308 N N . ALA A 1 170 ? 16.226 -11.879 -6.996 1.00 90.06 170 ALA A N 1
ATOM 1309 C CA . ALA A 1 170 ? 17.221 -12.763 -6.394 1.00 90.06 170 ALA A CA 1
ATOM 1310 C C . ALA A 1 170 ? 16.641 -14.081 -5.842 1.00 90.06 170 ALA A C 1
ATOM 1312 O O . ALA A 1 170 ? 17.415 -14.975 -5.507 1.00 90.06 170 ALA A O 1
ATOM 1313 N N . ARG A 1 171 ? 15.315 -14.191 -5.683 1.00 88.94 171 ARG A N 1
ATOM 1314 C CA . ARG A 1 171 ? 14.655 -15.292 -4.948 1.00 88.94 171 ARG A CA 1
ATOM 1315 C C . ARG A 1 171 ? 13.570 -16.013 -5.736 1.00 88.94 171 ARG A C 1
ATOM 1317 O O . ARG A 1 171 ? 13.254 -17.154 -5.416 1.00 88.94 171 ARG A O 1
ATOM 1324 N N . PHE A 1 172 ? 13.003 -15.368 -6.749 1.00 87.69 172 PHE A N 1
ATOM 1325 C CA . PHE A 1 172 ? 11.866 -15.882 -7.498 1.00 87.69 172 PHE A CA 1
ATOM 1326 C C . PHE A 1 172 ? 12.034 -15.648 -8.993 1.00 87.69 172 PHE A C 1
ATOM 1328 O O . PHE A 1 172 ? 12.737 -14.738 -9.432 1.00 87.69 172 PHE A O 1
ATOM 1335 N N . VAL A 1 173 ? 11.301 -16.431 -9.782 1.00 85.94 173 VAL A N 1
ATOM 1336 C CA . VAL A 1 173 ? 11.114 -16.142 -11.203 1.00 85.94 173 VAL A CA 1
ATOM 1337 C C . VAL A 1 173 ? 10.103 -15.005 -11.333 1.00 85.94 173 VAL A C 1
ATOM 1339 O O . VAL A 1 173 ? 8.918 -15.158 -11.027 1.00 85.94 173 VAL A O 1
ATOM 1342 N N . THR A 1 174 ? 10.584 -13.852 -11.781 1.00 84.81 174 THR A N 1
ATOM 1343 C CA . THR A 1 174 ? 9.778 -12.648 -11.976 1.00 84.81 174 THR A CA 1
ATOM 1344 C C . THR A 1 174 ? 9.563 -12.360 -13.460 1.00 84.81 174 THR A C 1
ATOM 1346 O O . THR A 1 174 ? 10.370 -12.708 -14.327 1.00 84.81 174 THR A O 1
ATOM 1349 N N . VAL A 1 175 ? 8.455 -11.687 -13.755 1.00 83.00 175 VAL A N 1
ATOM 1350 C CA . VAL A 1 175 ? 8.147 -11.109 -15.064 1.00 83.00 175 VAL A CA 1
ATOM 1351 C C . VAL A 1 175 ? 7.856 -9.622 -14.926 1.00 83.00 175 VAL A C 1
ATOM 1353 O O . VAL A 1 175 ? 7.568 -9.103 -13.843 1.00 83.00 175 VAL A O 1
ATOM 1356 N N . ASN A 1 176 ? 7.930 -8.920 -16.052 1.00 84.50 176 ASN A N 1
ATOM 1357 C CA . ASN A 1 176 ? 7.573 -7.511 -16.111 1.00 84.50 176 ASN A CA 1
ATOM 1358 C C . ASN A 1 176 ? 6.053 -7.361 -16.036 1.00 84.50 176 ASN A C 1
ATOM 1360 O O . ASN A 1 176 ? 5.324 -8.002 -16.790 1.00 84.50 176 ASN A O 1
ATOM 1364 N N . TYR A 1 177 ? 5.579 -6.465 -15.177 1.00 81.88 177 TYR A N 1
ATOM 1365 C CA . TYR A 1 177 ? 4.159 -6.136 -15.110 1.00 81.88 177 TYR A CA 1
ATOM 1366 C C . TYR A 1 177 ? 3.712 -5.345 -16.353 1.00 81.88 177 TYR A C 1
ATOM 1368 O O . TYR A 1 177 ? 4.295 -4.308 -16.686 1.00 81.88 177 TYR A O 1
ATOM 1376 N N . GLY A 1 178 ? 2.650 -5.801 -17.024 1.00 69.00 178 GLY A N 1
ATOM 1377 C CA . GLY A 1 178 ? 2.066 -5.158 -18.206 1.00 69.00 178 GLY A CA 1
ATOM 1378 C C . GLY A 1 178 ? 0.678 -5.719 -18.547 1.00 69.00 178 GLY A C 1
ATOM 1379 O O . GLY A 1 178 ? 0.313 -6.779 -18.043 1.00 69.00 178 GLY A O 1
ATOM 1380 N N . PRO A 1 179 ? -0.132 -5.021 -19.370 1.00 51.84 179 PRO A N 1
ATOM 1381 C CA . PRO A 1 179 ? -1.468 -5.490 -19.731 1.00 51.84 179 PRO A CA 1
ATOM 1382 C C . PRO A 1 179 ? -1.360 -6.802 -20.520 1.00 51.84 179 PRO A C 1
ATOM 1384 O O . PRO A 1 179 ? -0.923 -6.777 -21.666 1.00 51.84 179 PRO A O 1
ATOM 1387 N N . SER A 1 180 ? -1.711 -7.917 -19.865 1.00 52.38 180 SER A N 1
ATOM 1388 C CA . SER A 1 180 ? -1.816 -9.280 -20.412 1.00 52.38 180 SER A CA 1
ATOM 1389 C C . SER A 1 180 ? -0.758 -9.605 -21.475 1.00 52.38 180 SER A C 1
ATOM 1391 O O . SER A 1 180 ? -1.041 -9.553 -22.671 1.00 52.38 180 SER A O 1
ATOM 1393 N N . SER A 1 181 ? 0.458 -9.942 -21.044 1.00 39.22 181 SER A N 1
ATOM 1394 C CA . SER A 1 181 ? 1.479 -10.509 -21.929 1.00 39.22 181 SER A CA 1
ATOM 1395 C C . SER A 1 181 ? 1.896 -11.877 -21.385 1.00 39.22 181 SER A C 1
ATOM 1397 O O . SER A 1 181 ? 2.130 -11.977 -20.178 1.00 39.22 181 SER A O 1
ATOM 1399 N N . PRO A 1 182 ? 1.963 -12.928 -22.225 1.00 38.25 182 PRO A N 1
ATOM 1400 C CA . PRO A 1 182 ? 2.402 -14.251 -21.797 1.00 38.25 182 PRO A CA 1
ATOM 1401 C C . PRO A 1 182 ? 3.799 -14.148 -21.184 1.00 38.25 182 PRO A C 1
ATOM 1403 O O . PRO A 1 182 ? 4.630 -13.371 -21.662 1.00 38.25 182 PRO A O 1
ATOM 1406 N N . ALA A 1 183 ? 4.010 -14.890 -20.096 1.00 38.38 183 ALA A N 1
ATOM 1407 C CA . ALA A 1 183 ? 5.234 -14.882 -19.311 1.00 38.38 183 ALA A CA 1
ATOM 1408 C C . ALA A 1 183 ? 6.461 -15.005 -20.224 1.00 38.38 183 ALA A C 1
ATOM 1410 O O . ALA A 1 183 ? 6.709 -16.052 -20.818 1.00 38.38 183 ALA A O 1
ATOM 1411 N N . GLN A 1 184 ? 7.225 -13.923 -20.335 1.00 37.41 184 GLN A N 1
ATOM 1412 C CA . GLN A 1 184 ? 8.535 -13.950 -20.961 1.00 37.41 184 GLN A CA 1
ATOM 1413 C C . GLN A 1 184 ? 9.550 -13.884 -19.819 1.00 37.41 184 GLN A C 1
ATOM 1415 O O . GLN A 1 184 ? 9.574 -12.875 -19.104 1.00 37.41 184 GLN A O 1
ATOM 1420 N N . PRO A 1 185 ? 10.327 -14.954 -19.575 1.00 37.12 185 PRO A N 1
ATOM 1421 C CA . PRO A 1 185 ? 11.292 -14.963 -18.490 1.00 37.12 185 PRO A CA 1
ATOM 1422 C C . PRO A 1 185 ? 12.316 -13.853 -18.725 1.00 37.12 185 PRO A C 1
ATOM 1424 O O . PRO A 1 185 ? 12.803 -13.669 -19.843 1.00 37.12 185 PRO A O 1
ATOM 1427 N N . ALA A 1 186 ? 12.648 -13.109 -17.670 1.00 43.50 186 ALA A N 1
ATOM 1428 C CA . 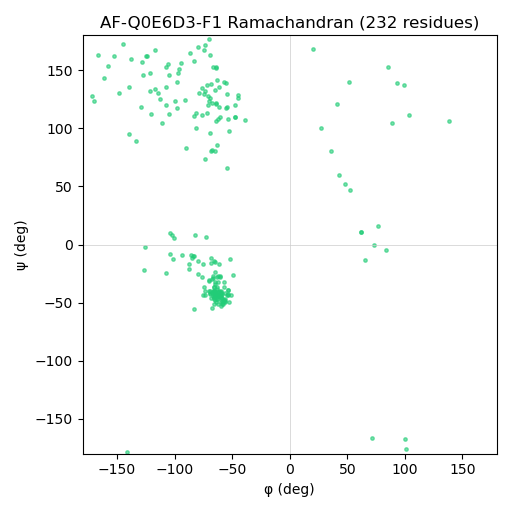ALA A 1 186 ? 13.761 -12.171 -17.692 1.00 43.50 186 ALA A CA 1
ATOM 1429 C C . ALA A 1 186 ? 15.084 -12.960 -17.780 1.00 43.50 186 ALA A C 1
ATOM 1431 O O . ALA A 1 186 ? 15.749 -13.219 -16.781 1.00 43.50 186 ALA A O 1
ATOM 1432 N N . GLY A 1 187 ? 15.442 -13.401 -18.986 1.00 37.19 187 GLY A N 1
ATOM 1433 C CA . GLY A 1 187 ? 16.720 -14.040 -19.273 1.00 37.19 187 GLY A CA 1
ATOM 1434 C C . GLY A 1 187 ? 17.848 -13.010 -19.309 1.00 37.19 187 GLY A C 1
ATOM 1435 O O . GLY A 1 187 ? 17.760 -12.003 -20.012 1.00 37.19 187 GLY A O 1
ATOM 1436 N N . LYS A 1 188 ? 18.935 -13.277 -18.578 1.00 40.94 188 LYS A N 1
ATOM 1437 C CA . LYS A 1 188 ? 20.241 -12.650 -18.822 1.00 40.94 188 LYS A CA 1
ATOM 1438 C C . LYS A 1 188 ? 20.706 -13.065 -20.224 1.00 40.94 188 LYS A C 1
ATOM 1440 O O . LYS A 1 188 ? 21.067 -14.218 -20.423 1.00 40.94 188 LYS A O 1
ATOM 1445 N N . GLY A 1 189 ? 20.684 -12.139 -21.178 1.00 31.27 189 GLY A N 1
ATOM 1446 C CA . GLY A 1 189 ? 21.141 -12.365 -22.549 1.00 31.27 189 GLY A CA 1
ATOM 1447 C C . GLY A 1 189 ? 21.915 -11.161 -23.067 1.00 31.27 189 GLY A C 1
ATOM 1448 O O . GLY A 1 189 ? 21.331 -10.193 -23.540 1.00 31.27 189 GLY A O 1
ATOM 1449 N N . THR A 1 190 ? 23.237 -11.225 -22.948 1.00 32.50 190 THR A N 1
ATOM 1450 C CA . THR A 1 190 ? 24.195 -10.322 -23.587 1.00 32.50 190 THR A CA 1
ATOM 1451 C C . THR A 1 190 ? 24.107 -10.477 -25.103 1.00 32.50 190 THR A C 1
ATOM 1453 O O . THR A 1 190 ? 24.385 -11.560 -25.600 1.00 32.50 190 THR A O 1
ATOM 1456 N N . THR A 1 191 ? 23.795 -9.413 -25.845 1.00 27.73 191 THR A N 1
ATOM 1457 C CA . THR A 1 191 ? 24.261 -9.239 -27.234 1.00 27.73 191 THR A CA 1
ATOM 1458 C C . THR A 1 191 ? 24.460 -7.752 -27.536 1.00 27.73 191 THR A C 1
ATOM 1460 O O . THR A 1 191 ? 23.630 -6.913 -27.193 1.00 27.73 191 THR A O 1
ATOM 1463 N N . LEU A 1 192 ? 25.634 -7.450 -28.095 1.00 30.95 192 LEU A N 1
ATOM 1464 C CA . LEU A 1 192 ? 26.102 -6.140 -28.546 1.00 30.95 192 LEU A CA 1
ATOM 1465 C C . LEU A 1 192 ? 25.420 -5.694 -29.855 1.00 30.95 192 LEU A C 1
ATOM 1467 O O . LEU A 1 192 ? 24.916 -6.532 -30.597 1.00 30.95 192 LEU A O 1
ATOM 1471 N N . ALA A 1 193 ? 25.616 -4.399 -30.157 1.00 27.42 193 ALA A N 1
ATOM 1472 C CA . ALA A 1 193 ? 25.483 -3.681 -31.441 1.00 27.42 193 ALA A CA 1
ATOM 1473 C C . ALA A 1 193 ? 24.155 -2.910 -31.617 1.00 27.42 193 ALA A C 1
ATOM 1475 O O . ALA A 1 193 ? 23.095 -3.411 -31.271 1.00 27.42 193 ALA A O 1
ATOM 1476 N N . ALA A 1 194 ? 24.108 -1.678 -32.132 1.00 26.92 194 ALA A N 1
ATOM 1477 C CA . ALA A 1 194 ? 25.118 -0.754 -32.648 1.00 26.92 194 ALA A CA 1
ATOM 1478 C C . ALA A 1 194 ? 24.616 0.695 -32.461 1.00 26.92 194 ALA A C 1
ATOM 1480 O O . ALA A 1 194 ? 23.428 0.928 -32.242 1.00 26.92 194 ALA A O 1
ATOM 1481 N N . ALA A 1 195 ? 25.551 1.640 -32.529 1.00 27.11 195 ALA A N 1
ATOM 1482 C CA . ALA A 1 195 ? 25.320 3.078 -32.520 1.00 27.11 195 ALA A CA 1
ATOM 1483 C C . ALA A 1 195 ? 24.534 3.552 -33.752 1.00 27.11 195 ALA A C 1
ATOM 1485 O O . ALA A 1 195 ? 24.699 2.978 -34.823 1.00 27.11 195 ALA A O 1
ATOM 1486 N N . ASP A 1 196 ? 23.783 4.648 -33.608 1.00 25.48 196 ASP A N 1
ATOM 1487 C CA . ASP A 1 196 ? 23.823 5.710 -34.614 1.00 25.48 196 ASP A CA 1
ATOM 1488 C C . ASP A 1 196 ? 23.370 7.073 -34.070 1.00 25.48 196 ASP A C 1
ATOM 1490 O O . ASP A 1 196 ? 22.661 7.189 -33.069 1.00 25.48 196 ASP A O 1
ATOM 1494 N N . THR A 1 197 ? 23.895 8.100 -34.728 1.00 24.69 197 THR A N 1
ATOM 1495 C CA . THR A 1 197 ? 24.164 9.468 -34.259 1.00 24.69 197 THR A CA 1
ATOM 1496 C C . THR A 1 197 ? 23.149 10.470 -34.833 1.00 24.69 197 THR A C 1
ATOM 1498 O O . THR A 1 197 ? 22.646 10.215 -35.922 1.00 24.69 197 THR A O 1
ATOM 1501 N N . SER A 1 198 ? 22.913 11.615 -34.151 1.00 27.84 198 SER A N 1
ATOM 1502 C CA . SER A 1 198 ? 22.402 12.935 -34.651 1.00 27.84 198 SER A CA 1
ATOM 1503 C C . SER A 1 198 ? 21.366 13.542 -33.669 1.00 27.84 198 SER A C 1
ATOM 1505 O O . SER A 1 198 ? 20.338 12.922 -33.421 1.00 27.84 198 SER A O 1
ATOM 1507 N N . ALA A 1 199 ? 21.633 14.586 -32.865 1.00 25.72 199 ALA A N 1
ATOM 1508 C CA . ALA A 1 199 ? 21.881 16.025 -33.116 1.00 25.72 199 ALA A CA 1
ATOM 1509 C C . ALA A 1 199 ? 20.609 16.936 -33.147 1.00 25.72 199 ALA A C 1
ATOM 1511 O O . ALA A 1 199 ? 19.851 16.943 -34.104 1.00 25.72 199 ALA A O 1
ATOM 1512 N N . ALA A 1 200 ? 20.439 17.690 -32.042 1.00 25.94 200 ALA A N 1
ATOM 1513 C CA . ALA A 1 200 ? 19.893 19.051 -31.790 1.00 25.94 200 ALA A CA 1
ATOM 1514 C C . ALA A 1 200 ? 18.619 19.660 -32.474 1.00 25.94 200 ALA A C 1
ATOM 1516 O O . ALA A 1 200 ? 18.604 19.882 -33.675 1.00 25.94 200 ALA A O 1
ATOM 1517 N N . ALA A 1 201 ? 17.633 20.021 -31.609 1.00 27.44 201 ALA A N 1
ATOM 1518 C CA . ALA A 1 201 ? 16.778 21.241 -31.381 1.00 27.44 201 ALA A CA 1
ATOM 1519 C C . ALA A 1 201 ? 16.534 22.342 -32.475 1.00 27.44 201 ALA A C 1
ATOM 1521 O O . ALA A 1 201 ? 17.329 22.392 -33.405 1.00 27.44 201 ALA A O 1
ATOM 1522 N N . PRO A 1 202 ? 15.569 23.322 -32.351 1.00 37.97 202 PRO A N 1
ATOM 1523 C CA . PRO A 1 202 ? 14.665 23.697 -31.223 1.00 37.97 202 PRO A CA 1
ATOM 1524 C C . PRO A 1 202 ? 13.184 24.130 -31.564 1.00 37.97 202 PRO A C 1
ATOM 1526 O O . PRO A 1 202 ? 12.797 24.220 -32.720 1.00 37.97 202 PRO A O 1
ATOM 1529 N N . ALA A 1 203 ? 12.425 24.496 -30.507 1.00 26.38 203 ALA A N 1
ATOM 1530 C CA . ALA A 1 203 ? 11.363 25.538 -30.402 1.00 26.38 203 ALA A CA 1
ATOM 1531 C C . ALA A 1 203 ? 9.835 25.263 -30.604 1.00 26.38 203 ALA A C 1
ATOM 1533 O O . ALA A 1 203 ? 9.391 24.616 -31.542 1.00 26.38 203 ALA A O 1
ATOM 1534 N N . GLU A 1 204 ? 9.073 25.919 -29.701 1.00 23.45 204 GLU A N 1
ATOM 1535 C CA . GLU A 1 204 ? 7.686 26.451 -29.763 1.00 23.45 204 GLU A CA 1
ATOM 1536 C C . GLU A 1 204 ? 6.419 25.605 -29.472 1.00 23.45 204 GLU A C 1
ATOM 1538 O O . GLU A 1 204 ? 6.394 24.380 -29.493 1.00 23.45 204 GLU A O 1
ATOM 1543 N N . ALA A 1 205 ? 5.375 26.322 -29.028 1.00 26.36 205 ALA A N 1
ATOM 1544 C CA . ALA A 1 205 ? 4.333 25.917 -28.078 1.00 26.36 205 ALA A CA 1
ATOM 1545 C C . ALA A 1 205 ? 2.942 25.587 -28.685 1.00 26.36 205 ALA A C 1
ATOM 1547 O O . ALA A 1 205 ? 2.506 26.293 -29.580 1.00 26.36 205 ALA A O 1
ATOM 1548 N N . GLN A 1 206 ? 2.246 24.602 -28.065 1.00 32.19 206 GLN A N 1
ATOM 1549 C CA . GLN A 1 206 ? 0.775 24.354 -27.888 1.00 32.19 206 GLN A CA 1
ATOM 1550 C C . GLN A 1 206 ? -0.155 24.370 -29.144 1.00 32.19 206 GLN A C 1
ATOM 1552 O O . GLN A 1 206 ? -0.023 25.262 -29.970 1.00 32.19 206 GLN A O 1
ATOM 1557 N N . PRO A 1 207 ? -1.172 23.467 -29.296 1.00 27.06 207 PRO A N 1
ATOM 1558 C CA . PRO A 1 207 ? -2.230 23.217 -28.297 1.00 27.06 207 PRO A CA 1
ATOM 1559 C C . PRO A 1 207 ? -2.748 21.755 -28.152 1.00 27.06 207 PRO A C 1
ATOM 1561 O O . PRO A 1 207 ? -2.426 20.848 -28.917 1.00 27.06 207 PRO A O 1
ATOM 1564 N N . MET A 1 208 ? -3.593 21.546 -27.130 1.00 40.09 208 MET A N 1
ATOM 1565 C CA . MET A 1 208 ? -4.307 20.308 -26.757 1.00 40.09 208 MET A CA 1
ATOM 1566 C C . MET A 1 208 ? -4.973 19.553 -27.924 1.00 40.09 208 MET A C 1
ATOM 1568 O O . MET A 1 208 ? -5.857 20.085 -28.593 1.00 40.09 208 MET A O 1
ATOM 1572 N N . LYS A 1 209 ? -4.687 18.246 -28.032 1.00 24.95 209 LYS A N 1
ATOM 1573 C CA . LYS A 1 209 ? -5.605 17.229 -28.579 1.00 24.95 209 LYS A CA 1
ATOM 1574 C C . LYS A 1 209 ? -5.535 15.947 -27.746 1.00 24.95 209 LYS A C 1
ATOM 1576 O O . LYS A 1 209 ? -4.449 15.511 -27.370 1.00 24.95 209 LYS A O 1
ATOM 1581 N N . GLN A 1 210 ? -6.702 15.366 -27.444 1.00 39.69 210 GLN A N 1
ATOM 1582 C CA . GLN A 1 210 ? -6.858 14.094 -26.731 1.00 39.69 210 GLN A CA 1
ATOM 1583 C C . GLN A 1 210 ? -5.937 13.003 -27.310 1.00 39.69 210 GLN A C 1
ATOM 1585 O O . GLN A 1 210 ? -6.161 12.496 -28.407 1.00 39.69 210 GLN A O 1
ATOM 1590 N N . GLY A 1 211 ? -4.908 12.626 -26.547 1.00 26.33 211 GLY A N 1
ATOM 1591 C CA . GLY A 1 211 ? -3.946 11.591 -26.911 1.00 26.33 211 GLY A CA 1
ATOM 1592 C C . GLY A 1 211 ? -4.285 10.246 -26.275 1.00 26.33 211 GLY A C 1
ATOM 1593 O O . GLY A 1 211 ? -4.270 10.095 -25.054 1.00 26.33 211 GLY A O 1
ATOM 1594 N N . ARG A 1 212 ? -4.569 9.257 -27.123 1.00 31.19 212 ARG A N 1
ATOM 1595 C CA . ARG A 1 212 ? -4.608 7.820 -26.816 1.00 31.19 212 ARG A CA 1
ATOM 1596 C C . ARG A 1 212 ? -3.387 7.428 -25.969 1.00 31.19 212 ARG A C 1
ATOM 1598 O O . ARG A 1 212 ? -2.260 7.690 -26.375 1.00 31.19 212 ARG A O 1
ATOM 1605 N N . ILE A 1 213 ? -3.609 6.795 -24.813 1.00 33.44 213 ILE A N 1
ATOM 1606 C CA . ILE A 1 213 ? -2.535 6.346 -23.909 1.00 33.44 213 ILE A CA 1
ATOM 1607 C C . ILE A 1 213 ? -1.638 5.347 -24.656 1.00 33.44 213 ILE A C 1
ATOM 1609 O O . ILE A 1 213 ? -2.054 4.228 -24.953 1.00 33.44 213 ILE A O 1
ATOM 1613 N N . THR A 1 214 ? -0.413 5.754 -24.981 1.00 33.16 214 THR A N 1
ATOM 1614 C CA . THR A 1 214 ? 0.608 4.915 -25.617 1.00 33.16 214 THR A CA 1
ATOM 1615 C C . THR A 1 214 ? 1.555 4.319 -24.572 1.00 33.16 214 THR A C 1
ATOM 1617 O O . THR A 1 214 ? 1.796 4.897 -23.510 1.00 33.16 214 THR A O 1
ATOM 1620 N N . ARG A 1 215 ? 2.112 3.136 -24.885 1.00 41.16 215 ARG A N 1
ATOM 1621 C CA . ARG A 1 215 ? 3.024 2.321 -24.044 1.00 41.16 215 ARG A CA 1
ATOM 1622 C C . ARG A 1 215 ? 4.249 3.079 -23.493 1.00 41.16 215 ARG A C 1
ATOM 1624 O O . ARG A 1 215 ? 4.933 2.573 -22.610 1.00 41.16 215 ARG A O 1
ATOM 1631 N N . THR A 1 216 ? 4.525 4.279 -23.991 1.00 32.00 216 THR A N 1
ATOM 1632 C CA . THR A 1 216 ? 5.681 5.117 -23.654 1.00 32.00 216 THR A CA 1
ATOM 1633 C C . THR A 1 216 ? 5.657 5.637 -22.209 1.00 32.00 216 THR A C 1
ATOM 1635 O O . THR A 1 216 ? 6.712 5.759 -21.593 1.00 32.00 216 THR A O 1
ATOM 1638 N N . SER A 1 217 ? 4.477 5.848 -21.609 1.00 39.31 217 SER A N 1
ATOM 1639 C CA . SER A 1 217 ? 4.358 6.374 -20.231 1.00 39.31 217 SER A CA 1
ATOM 1640 C C . SER A 1 217 ? 4.842 5.406 -19.138 1.00 39.31 217 SER A C 1
ATOM 1642 O O . SER A 1 217 ? 4.988 5.814 -17.989 1.00 39.31 217 SER A O 1
ATOM 1644 N N . LEU A 1 218 ? 5.094 4.138 -19.473 1.00 46.25 218 LEU A N 1
ATOM 1645 C CA . LEU A 1 218 ? 5.611 3.129 -18.542 1.00 46.25 218 LEU A CA 1
ATOM 1646 C C . LEU A 1 218 ? 7.146 3.153 -18.417 1.00 46.25 218 LEU A C 1
ATOM 1648 O O . LEU A 1 218 ? 7.679 2.502 -17.526 1.00 46.25 218 LEU A O 1
ATOM 1652 N N . ARG A 1 219 ? 7.868 3.880 -19.288 1.00 44.78 219 ARG A N 1
ATOM 1653 C CA . ARG A 1 219 ? 9.337 3.777 -19.417 1.00 44.78 219 ARG A CA 1
ATOM 1654 C C . ARG A 1 219 ? 10.157 4.914 -18.797 1.00 44.78 219 ARG A C 1
ATOM 1656 O O . ARG A 1 219 ? 11.374 4.778 -18.735 1.00 44.78 219 ARG A O 1
ATOM 1663 N N . SER A 1 220 ? 9.561 6.012 -18.324 1.00 42.78 220 SER A N 1
ATOM 1664 C CA . SER A 1 220 ? 10.333 7.243 -18.040 1.00 42.78 220 SER A CA 1
ATOM 1665 C C . SER A 1 220 ? 11.253 7.208 -16.803 1.00 42.78 220 SER A C 1
ATOM 1667 O O . SER A 1 220 ? 11.806 8.241 -16.446 1.00 42.78 220 SER A O 1
ATOM 1669 N N . SER A 1 221 ? 11.427 6.064 -16.133 1.00 53.88 221 SER A N 1
ATOM 1670 C CA . SER A 1 221 ? 12.265 5.944 -14.928 1.00 53.88 221 SER A CA 1
ATOM 1671 C C . SER A 1 221 ? 13.338 4.851 -15.018 1.00 53.88 221 SER A C 1
ATOM 1673 O O . SER A 1 221 ? 14.046 4.643 -14.037 1.00 53.88 221 SER A O 1
ATOM 1675 N N . GLY A 1 222 ? 13.419 4.074 -16.107 1.00 61.88 222 GLY A N 1
ATOM 1676 C CA . GLY A 1 222 ? 14.245 2.851 -16.163 1.00 61.88 222 GLY A CA 1
ATOM 1677 C C . GLY A 1 222 ? 13.791 1.719 -15.220 1.00 61.88 222 GLY A C 1
ATOM 1678 O O . GLY A 1 222 ? 14.205 0.575 -15.379 1.00 61.88 222 GLY A O 1
ATOM 1679 N N . TYR A 1 223 ? 12.902 2.016 -14.272 1.00 72.50 223 TYR A N 1
ATOM 1680 C CA . TYR A 1 223 ? 12.281 1.063 -13.367 1.00 72.50 223 TYR A CA 1
ATOM 1681 C C . TYR A 1 223 ? 11.318 0.126 -14.098 1.00 72.50 223 TYR A C 1
ATOM 1683 O O . TYR A 1 223 ? 10.493 0.566 -14.904 1.00 72.50 223 TYR A O 1
ATOM 1691 N N . VAL A 1 224 ? 11.372 -1.158 -13.739 1.00 77.00 224 VAL A N 1
ATOM 1692 C CA . VAL A 1 224 ? 10.486 -2.190 -14.273 1.00 77.00 224 VAL A CA 1
ATOM 1693 C C . VAL A 1 224 ? 9.700 -2.843 -13.127 1.00 77.00 224 VAL A C 1
ATOM 1695 O O . VAL A 1 224 ? 10.297 -3.515 -12.285 1.00 77.00 224 VAL A O 1
ATOM 1698 N N . PRO A 1 225 ? 8.369 -2.653 -13.057 1.00 77.00 225 PRO A N 1
ATOM 1699 C CA . PRO A 1 225 ? 7.539 -3.295 -12.039 1.00 77.00 225 PRO A CA 1
ATOM 1700 C C . PRO A 1 225 ? 7.557 -4.822 -12.192 1.00 77.00 225 PRO A C 1
ATOM 1702 O O . PRO A 1 225 ? 7.535 -5.334 -13.315 1.00 77.00 225 PRO A O 1
ATOM 1705 N N . ARG A 1 226 ? 7.579 -5.544 -11.065 1.00 81.00 226 ARG A N 1
ATOM 1706 C CA . ARG A 1 226 ? 7.709 -7.008 -11.029 1.00 81.00 226 ARG A CA 1
ATOM 1707 C C . ARG A 1 226 ? 6.398 -7.678 -10.647 1.00 81.00 226 ARG A C 1
ATOM 1709 O O . ARG A 1 226 ? 5.742 -7.276 -9.686 1.00 81.00 226 ARG A O 1
ATOM 1716 N N . GLN A 1 227 ? 6.068 -8.735 -11.370 1.00 79.56 227 GLN A N 1
ATOM 1717 C CA . GLN A 1 227 ? 5.018 -9.693 -11.047 1.00 79.56 227 GLN A CA 1
ATOM 1718 C C . GLN A 1 227 ? 5.662 -11.083 -10.935 1.00 79.56 227 GLN A C 1
ATOM 1720 O O . GLN A 1 227 ? 6.688 -11.342 -11.568 1.00 79.56 227 GLN A O 1
ATOM 1725 N N . LEU A 1 228 ? 5.133 -11.939 -10.066 1.00 76.25 228 LEU A N 1
ATOM 1726 C CA . LEU A 1 228 ? 5.704 -13.257 -9.784 1.00 76.25 228 LEU A CA 1
ATOM 1727 C C . LEU A 1 228 ? 4.981 -14.319 -10.594 1.00 76.25 228 LEU A C 1
ATOM 1729 O O . LEU A 1 228 ? 3.762 -14.276 -10.665 1.00 76.25 228 LEU A O 1
ATOM 1733 N N . ILE A 1 229 ? 5.712 -15.294 -11.135 1.00 69.75 229 ILE A N 1
ATOM 1734 C CA . ILE A 1 229 ? 5.073 -16.472 -11.725 1.00 69.75 229 ILE A CA 1
ATOM 1735 C C . ILE A 1 229 ? 4.727 -17.447 -10.596 1.00 69.75 229 ILE A C 1
ATOM 1737 O O . ILE A 1 229 ? 5.623 -18.020 -9.976 1.00 69.75 229 ILE A O 1
ATOM 1741 N N . ILE A 1 230 ? 3.436 -17.665 -10.348 1.00 67.50 230 ILE A N 1
ATOM 1742 C CA . ILE A 1 230 ? 2.932 -18.661 -9.394 1.00 67.50 230 ILE A CA 1
ATOM 1743 C C . ILE A 1 230 ? 2.218 -19.752 -10.195 1.00 67.50 230 ILE A C 1
ATOM 1745 O O . ILE A 1 230 ? 1.328 -19.463 -10.990 1.00 67.50 230 ILE A O 1
ATOM 1749 N N . ASN A 1 231 ? 2.607 -21.019 -10.017 1.00 59.12 231 ASN A N 1
ATOM 1750 C CA . ASN A 1 231 ? 2.033 -22.158 -10.752 1.00 59.12 231 ASN A CA 1
ATOM 1751 C C . ASN A 1 231 ? 2.044 -21.964 -12.285 1.00 59.12 231 ASN A C 1
ATOM 1753 O O . ASN A 1 231 ? 1.033 -22.169 -12.955 1.00 59.12 231 ASN A O 1
ATOM 1757 N N . ASN A 1 232 ? 3.176 -21.520 -12.845 1.00 56.72 232 ASN A N 1
ATOM 1758 C CA . ASN A 1 232 ? 3.334 -21.218 -14.277 1.00 56.72 232 ASN A CA 1
ATOM 1759 C C . ASN A 1 232 ? 2.428 -20.095 -14.827 1.00 56.72 232 ASN A C 1
ATOM 1761 O O . ASN A 1 232 ? 2.376 -19.891 -16.040 1.00 56.72 232 ASN A O 1
ATOM 1765 N N . THR A 1 233 ? 1.749 -19.348 -13.954 1.00 49.84 233 THR A N 1
ATOM 1766 C CA . THR A 1 233 ? 0.877 -18.228 -14.324 1.00 49.84 233 THR A CA 1
ATOM 1767 C C . THR A 1 233 ? 1.474 -16.925 -13.788 1.00 49.84 233 THR A C 1
ATOM 1769 O O . THR A 1 233 ? 1.874 -16.902 -12.623 1.00 49.84 233 THR A O 1
ATOM 1772 N N . PRO A 1 234 ? 1.599 -15.868 -14.611 1.00 46.88 234 PRO A N 1
ATOM 1773 C CA . PRO A 1 234 ? 2.029 -14.557 -14.140 1.00 46.88 234 PRO A CA 1
ATOM 1774 C C . PRO A 1 234 ? 0.991 -13.936 -13.204 1.00 46.88 234 PRO A C 1
ATOM 1776 O O . PRO A 1 234 ? -0.216 -13.962 -13.527 1.00 46.88 234 PRO A O 1
#

Nearest PDB structures (foldseek):
  8urn-assembly1_A  TM=7.516E-01  e=3.967E-05  Escherichia coli
  4xp8-assembly1_A  TM=8.420E-01  e=3.699E-04  Escherichia coli
  5ohu-assembly1_A  TM=7.783E-01  e=4.782E-03  Pseudomonas aeruginosa
  5o1j-assembly1_A  TM=7.576E-01  e=3.999E-02  Neisseria meningitidis MC58
  5o2o-assembly1_A  TM=7.075E-01  e=2.885E-02  Neisseria meningitidis

Solvent-accessible surface area (backbone atoms only — not comparable to full-atom values): 14348 Å² total; per-residue (Å²): 130,74,78,64,68,82,72,46,89,69,75,72,74,84,75,71,86,83,77,90,78,79,96,67,95,67,81,81,73,66,84,62,94,53,82,89,49,55,70,72,55,43,51,51,49,55,25,25,46,55,19,14,59,77,46,73,41,40,26,21,54,48,45,17,48,41,61,69,51,60,41,40,60,70,36,71,46,80,45,96,89,75,41,35,30,26,4,32,63,41,48,43,46,66,63,38,57,75,35,41,89,78,73,46,51,68,65,60,31,15,43,75,70,45,59,36,37,39,53,48,30,49,53,40,38,50,28,60,72,71,49,73,77,44,71,57,58,14,51,23,39,70,83,29,80,52,67,71,61,17,52,59,50,30,59,55,40,53,56,41,20,52,54,36,34,56,56,43,62,74,74,46,68,45,30,74,60,65,90,87,65,82,84,57,75,78,69,93,73,93,78,87,88,80,89,86,86,87,88,84,89,89,90,90,81,87,82,94,71,96,73,78,92,61,84,66,68,68,53,88,75,83,63,72,53,30,25,57,54,55,93,92,37,106